Protein AF-A0A662PMD5-F1 (afdb_monomer)

Nearest PDB structures (foldseek):
  4i8b-assembly1_B  TM=5.913E-01  e=2.986E-03  Schistosoma japonicum
  3uj1-assembly1_A  TM=5.704E-01  e=2.242E-02  Homo sapiens
  3d6i-assembly2_B  TM=6.391E-01  e=1.228E-01  Saccharomyces cerevisiae
  1wjk-assembly1_A  TM=6.656E-01  e=1.580E-01  Mus musculus
  8sgc-assembly1_P  TM=5.585E-01  e=1.625E+00  Homo sapiens

Radius of gyration: 24.62 Å; Cα contacts (8 Å, |Δi|>4): 222; chains: 1; bounding box: 50×43×71 Å

Solvent-accessible surface area (backbone atoms only — not comparable to full-atom values): 11890 Å² total; per-residue (Å²): 119,71,66,60,56,52,53,54,52,52,54,53,51,57,53,50,56,61,56,58,72,77,50,60,76,71,56,41,52,55,50,51,53,50,50,53,50,52,50,52,50,50,53,49,50,52,49,50,60,65,68,60,50,60,54,33,36,40,41,35,42,29,39,97,86,33,68,68,30,51,51,31,52,52,47,46,69,69,73,43,78,72,43,47,74,45,82,41,46,47,87,38,68,68,49,35,55,51,49,53,50,52,51,54,51,42,46,74,76,50,77,38,74,88,77,61,80,63,90,84,60,93,55,99,62,66,69,61,59,75,50,47,28,28,31,40,32,27,50,77,86,41,59,25,36,40,35,34,60,63,73,47,70,70,57,41,53,53,52,49,53,47,51,72,76,44,95,62,29,32,41,38,39,86,99,42,79,46,75,58,78,54,61,72,58,50,54,51,52,34,50,57,60,52,54,66,55,70,87,62,85,81,77,80,74,85,131

Structure (mmCIF, N/CA/C/O backbone):
data_AF-A0A662PMD5-F1
#
_entry.id   AF-A0A662PMD5-F1
#
loop_
_atom_site.group_PDB
_atom_site.id
_atom_site.type_symbol
_atom_site.label_atom_id
_atom_site.label_alt_id
_atom_site.label_comp_id
_atom_site.label_asym_id
_atom_site.label_entity_id
_atom_site.label_seq_id
_atom_site.pdbx_PDB_ins_code
_atom_site.Cartn_x
_atom_site.Cartn_y
_atom_site.Cartn_z
_atom_site.occupancy
_atom_site.B_iso_or_equiv
_atom_site.auth_seq_id
_atom_site.auth_comp_id
_atom_site.auth_asym_id
_atom_site.auth_atom_id
_atom_site.pdbx_PDB_model_num
ATOM 1 N N . MET A 1 1 ? -1.017 23.227 23.757 1.00 43.66 1 MET A N 1
ATOM 2 C CA . MET A 1 1 ? -2.412 22.724 23.841 1.00 43.66 1 MET A CA 1
ATOM 3 C C . MET A 1 1 ? -2.837 22.360 25.269 1.00 43.66 1 MET A C 1
ATOM 5 O O . MET A 1 1 ? -3.992 22.551 25.613 1.00 43.66 1 MET A O 1
ATOM 9 N N . THR A 1 2 ? -1.911 21.934 26.130 1.00 37.81 2 THR A N 1
ATOM 10 C CA . THR A 1 2 ? -2.113 21.637 27.566 1.00 37.81 2 THR A CA 1
ATOM 11 C C . THR A 1 2 ? -2.576 22.835 28.409 1.00 37.81 2 THR A C 1
ATOM 13 O O . THR A 1 2 ? -3.361 22.669 29.335 1.00 37.81 2 THR A O 1
ATOM 16 N N . TYR A 1 3 ? -2.157 24.056 28.060 1.00 32.69 3 TYR A N 1
ATOM 17 C CA . TYR A 1 3 ? -2.485 25.270 28.824 1.00 32.69 3 TYR A CA 1
ATOM 18 C C . TYR A 1 3 ? -3.966 25.689 28.725 1.00 32.69 3 TYR A C 1
ATOM 20 O O . TYR A 1 3 ? -4.544 26.176 29.691 1.00 32.69 3 TYR A O 1
ATOM 28 N N . ILE A 1 4 ? -4.606 25.449 27.574 1.00 41.62 4 ILE A N 1
ATOM 29 C CA . ILE A 1 4 ? -6.018 25.806 27.338 1.00 41.62 4 ILE A CA 1
ATOM 30 C C . ILE A 1 4 ? -6.946 24.857 28.109 1.00 41.62 4 ILE A C 1
ATOM 32 O O . ILE A 1 4 ? -7.938 25.291 28.691 1.00 41.62 4 ILE A O 1
ATOM 36 N N . ILE A 1 5 ? -6.574 23.576 28.187 1.00 47.28 5 ILE A N 1
ATOM 37 C CA . ILE A 1 5 ? -7.289 22.563 28.972 1.00 47.28 5 ILE A CA 1
ATOM 38 C C . ILE A 1 5 ? -7.215 22.912 30.465 1.00 47.28 5 ILE A C 1
ATOM 40 O O . ILE A 1 5 ? -8.233 22.890 31.151 1.00 47.28 5 ILE A O 1
ATOM 44 N N . PHE A 1 6 ? -6.043 23.327 30.957 1.00 42.34 6 PHE A N 1
ATOM 45 C CA . PHE A 1 6 ? -5.863 23.683 32.367 1.00 42.34 6 PHE A CA 1
ATOM 46 C C . PHE A 1 6 ? -6.683 24.919 32.779 1.00 42.34 6 PHE A C 1
ATOM 48 O O . PHE A 1 6 ? -7.338 24.903 33.820 1.00 42.34 6 PHE A O 1
ATOM 55 N N . ILE A 1 7 ? -6.725 25.962 31.939 1.00 47.31 7 ILE A N 1
ATOM 56 C CA . ILE A 1 7 ? -7.534 27.170 32.190 1.00 47.31 7 ILE A CA 1
ATOM 57 C C . ILE A 1 7 ? -9.038 26.856 32.136 1.00 47.31 7 ILE A C 1
ATOM 59 O O . ILE A 1 7 ? -9.802 27.350 32.965 1.00 47.31 7 ILE A O 1
ATOM 63 N N . SER A 1 8 ? -9.473 26.002 31.205 1.00 44.97 8 SER A N 1
ATOM 64 C CA . SER A 1 8 ? -10.881 25.595 31.098 1.00 44.97 8 SER A CA 1
ATOM 65 C C . SER A 1 8 ? -11.341 24.774 32.315 1.00 44.97 8 SER A C 1
ATOM 67 O O . SER A 1 8 ? -12.433 25.003 32.842 1.00 44.97 8 SER A O 1
ATOM 69 N N . ILE A 1 9 ? -10.476 23.895 32.836 1.00 52.97 9 ILE A N 1
ATOM 70 C CA . ILE A 1 9 ? -10.725 23.124 34.064 1.00 52.97 9 ILE A CA 1
ATOM 71 C C . ILE A 1 9 ? -10.765 24.045 35.291 1.00 52.97 9 ILE A C 1
ATOM 73 O O . ILE A 1 9 ? -11.687 23.939 36.100 1.00 52.97 9 ILE A O 1
ATOM 77 N N . MET A 1 10 ? -9.821 24.986 35.408 1.00 49.09 10 MET A N 1
ATOM 78 C CA . MET A 1 10 ? -9.768 25.952 36.515 1.00 49.09 10 MET A CA 1
ATOM 79 C C . MET A 1 10 ? -10.995 26.873 36.556 1.00 49.09 10 MET A C 1
ATOM 81 O O . MET A 1 10 ? -11.576 27.066 37.626 1.00 49.09 10 MET A O 1
ATOM 85 N N . ASN A 1 11 ? -11.443 27.380 35.403 1.00 49.19 11 ASN A N 1
ATOM 86 C CA . ASN A 1 11 ? -12.652 28.207 35.320 1.00 49.19 11 ASN A CA 1
ATOM 87 C C . ASN A 1 11 ? -13.9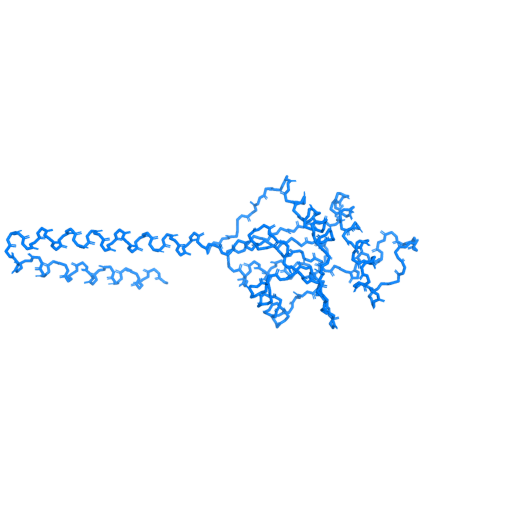22 27.412 35.646 1.00 49.19 11 ASN A C 1
ATOM 89 O O . ASN A 1 11 ? -14.807 27.925 36.329 1.00 49.19 11 ASN A O 1
ATOM 93 N N . SER A 1 12 ? -13.993 26.145 35.228 1.00 52.59 12 SER A N 1
ATOM 94 C CA . SER A 1 12 ? -15.117 25.258 35.556 1.00 52.59 12 SER A CA 1
ATOM 95 C C . SER A 1 12 ? -15.181 24.943 37.056 1.00 52.59 12 SER A C 1
ATOM 97 O O . SER A 1 12 ? -16.267 24.908 37.634 1.00 52.59 12 SER A O 1
ATOM 99 N N . TYR A 1 13 ? -14.024 24.789 37.712 1.00 57.03 13 TYR A N 1
ATOM 100 C CA . TYR A 1 13 ? -13.924 24.567 39.160 1.00 57.03 13 TYR A CA 1
ATOM 101 C C . TYR A 1 13 ? -14.322 25.800 39.984 1.00 57.03 13 TYR A C 1
ATOM 103 O O . TYR A 1 13 ? -15.029 25.674 40.985 1.00 57.03 13 TYR A O 1
ATOM 111 N N . MET A 1 14 ? -13.907 26.998 39.561 1.00 52.22 14 MET A N 1
ATOM 112 C CA . MET A 1 14 ? -14.308 28.250 40.216 1.00 52.22 14 MET A CA 1
ATOM 113 C C . MET A 1 14 ? -15.820 28.492 40.097 1.00 52.22 14 MET A C 1
ATOM 115 O O . MET A 1 14 ? -16.460 28.852 41.086 1.00 52.22 14 MET A O 1
ATOM 119 N N . LEU A 1 15 ? -16.418 28.214 38.930 1.00 55.88 15 LEU A N 1
ATOM 120 C CA . LEU A 1 15 ? -17.869 28.317 38.731 1.00 55.88 15 LEU A CA 1
ATOM 121 C C . LEU A 1 15 ? -18.644 27.308 39.603 1.00 55.88 15 LEU A C 1
ATOM 123 O O . LEU A 1 15 ? -19.685 27.636 40.173 1.00 55.88 15 LEU A O 1
ATOM 127 N N . PHE A 1 16 ? -18.106 26.092 39.750 1.00 54.69 16 PHE A N 1
ATOM 128 C CA . PHE A 1 16 ? -18.676 25.027 40.577 1.00 54.69 16 PHE A CA 1
ATOM 129 C C . PHE A 1 16 ? -18.771 25.426 42.060 1.00 54.69 16 PHE A C 1
ATOM 131 O O . PHE A 1 16 ? -19.806 25.209 42.692 1.00 54.69 16 PHE A O 1
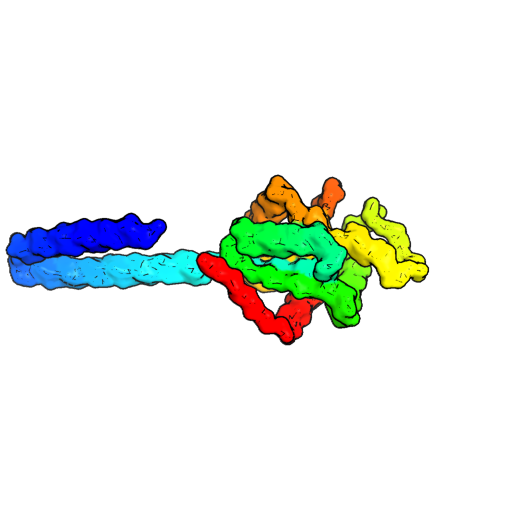ATOM 138 N N . ILE A 1 17 ? -17.738 26.074 42.609 1.00 57.88 17 ILE A N 1
ATOM 139 C CA . ILE A 1 17 ? -17.710 26.501 44.020 1.00 57.88 17 ILE A CA 1
ATOM 140 C C . ILE A 1 17 ? -18.775 27.573 44.306 1.00 57.88 17 ILE A C 1
ATOM 142 O O . ILE A 1 17 ? -19.478 27.489 45.317 1.00 57.88 17 ILE A O 1
ATOM 146 N N . VAL A 1 18 ? -18.945 28.546 43.405 1.00 57.69 18 VAL A N 1
ATOM 147 C CA . VAL A 1 18 ? -19.907 29.652 43.577 1.00 57.69 18 VAL A CA 1
ATOM 148 C C . VAL A 1 18 ? -21.357 29.152 43.540 1.00 57.69 18 VAL A C 1
ATOM 150 O O . VAL A 1 18 ? -22.174 29.547 44.373 1.00 57.69 18 VAL A O 1
ATOM 153 N N . ILE A 1 19 ? -21.679 28.234 42.626 1.00 56.41 19 ILE A N 1
ATOM 154 C CA . ILE A 1 19 ? -23.042 27.704 42.457 1.00 56.41 19 ILE A CA 1
ATOM 155 C C . ILE A 1 19 ? -23.434 26.786 43.628 1.00 56.41 19 ILE A C 1
ATOM 157 O O . ILE A 1 19 ? -24.557 26.855 44.135 1.00 56.41 19 ILE A O 1
ATOM 161 N N . VAL A 1 20 ? -22.503 25.960 44.119 1.00 55.88 20 VAL A N 1
ATOM 162 C CA . VAL A 1 20 ? -22.753 25.034 45.236 1.00 55.88 20 VAL A CA 1
ATOM 163 C C . VAL A 1 20 ? -22.981 25.776 46.558 1.00 55.88 20 VAL A C 1
ATOM 165 O O . VAL A 1 20 ? -23.689 25.263 47.428 1.00 55.88 20 VAL A O 1
ATOM 168 N N . HIS A 1 21 ? -22.453 26.989 46.735 1.00 54.94 21 HIS A N 1
ATOM 169 C CA . HIS A 1 21 ? -22.631 27.739 47.981 1.00 54.94 21 HIS A CA 1
ATOM 170 C C . HIS A 1 21 ? -24.068 28.270 48.175 1.00 54.94 21 HIS A C 1
ATOM 172 O O . HIS A 1 21 ? -24.499 28.418 49.318 1.00 54.94 21 HIS A O 1
ATOM 178 N N . ASN A 1 22 ? -24.839 28.466 47.096 1.00 55.44 22 ASN A N 1
ATOM 179 C CA . ASN A 1 22 ? -26.123 29.188 47.124 1.00 55.44 22 ASN A CA 1
ATOM 180 C C . ASN A 1 22 ? -27.388 28.302 47.008 1.00 55.44 22 ASN A C 1
ATOM 182 O O . ASN A 1 22 ? -28.501 28.808 46.915 1.00 55.44 22 ASN A O 1
ATOM 186 N N . MET A 1 23 ? -27.245 26.972 46.991 1.00 55.00 23 MET A N 1
ATOM 187 C CA . MET A 1 23 ? -28.369 26.043 46.785 1.00 55.00 23 MET A CA 1
ATOM 188 C C . MET A 1 23 ? -28.827 25.326 48.069 1.00 55.00 23 MET A C 1
ATOM 190 O O . MET A 1 23 ? -28.030 25.030 48.954 1.00 55.00 23 MET A O 1
ATOM 194 N N . GLN A 1 24 ? -30.114 24.986 48.177 1.00 61.34 24 GLN A N 1
ATOM 195 C CA . GLN A 1 24 ? -30.654 24.168 49.276 1.00 61.34 24 GLN A CA 1
ATOM 196 C C . GLN A 1 24 ? -30.131 22.713 49.194 1.00 61.34 24 GLN A C 1
ATOM 198 O O . GLN A 1 24 ? -29.818 22.220 48.110 1.00 61.34 24 GLN A O 1
ATOM 203 N N . ARG A 1 25 ? -30.034 22.001 50.330 1.00 56.88 25 ARG A N 1
ATOM 204 C CA . ARG A 1 25 ? -29.302 20.716 50.477 1.00 56.88 25 ARG A CA 1
ATOM 205 C C . ARG A 1 25 ? -29.660 19.635 49.436 1.00 56.88 25 ARG A C 1
ATOM 207 O O . ARG A 1 25 ? -28.747 19.006 48.914 1.00 56.88 25 ARG A O 1
ATOM 214 N N . ASN A 1 26 ? -30.938 19.471 49.073 1.00 58.47 26 ASN A N 1
ATOM 215 C CA . ASN A 1 26 ? -31.356 18.520 48.025 1.00 58.47 26 ASN A CA 1
ATOM 216 C C . ASN A 1 26 ? -30.944 18.956 46.607 1.00 58.47 26 ASN A C 1
ATOM 218 O O . ASN A 1 26 ? -30.593 18.117 45.781 1.00 58.47 26 ASN A O 1
ATOM 222 N N . SER A 1 27 ? -30.925 20.261 46.329 1.00 61.88 27 SER A N 1
ATOM 223 C CA . SER A 1 27 ? -30.526 20.803 45.024 1.00 61.88 27 SER A CA 1
ATOM 224 C C . SER A 1 27 ? -29.013 20.684 44.791 1.00 61.88 27 SER A C 1
ATOM 226 O O . SER A 1 27 ? -28.578 20.435 43.668 1.00 61.88 27 SER A O 1
ATOM 228 N N . LYS A 1 28 ? -28.199 20.758 45.859 1.00 64.50 28 LYS A N 1
ATOM 229 C CA . LYS A 1 28 ? -26.743 20.516 45.786 1.00 64.50 28 LYS A CA 1
ATOM 230 C C . LYS A 1 28 ? -26.409 19.080 45.366 1.00 64.50 28 LYS A C 1
ATOM 232 O O . LYS A 1 28 ? -25.493 18.881 44.575 1.00 64.50 28 LYS A O 1
ATOM 237 N N . ILE A 1 29 ? -27.153 18.095 45.879 1.00 70.62 29 ILE A N 1
ATOM 238 C CA . ILE A 1 29 ? -26.930 16.672 45.575 1.00 70.62 29 ILE A CA 1
ATOM 239 C C . ILE A 1 29 ? -27.278 16.381 44.111 1.00 70.62 29 ILE A C 1
ATOM 241 O O . ILE A 1 29 ? -26.467 15.790 43.402 1.00 70.62 29 ILE A O 1
ATOM 245 N N . ASN A 1 30 ? -28.425 16.868 43.626 1.00 71.25 30 ASN A N 1
ATOM 246 C CA . ASN A 1 30 ? -28.823 16.687 42.226 1.00 71.25 30 ASN A CA 1
ATOM 247 C C . 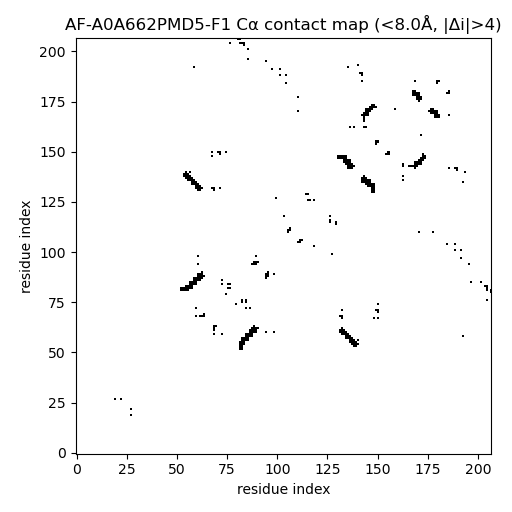ASN A 1 30 ? -27.836 17.345 41.249 1.00 71.25 30 ASN A C 1
ATOM 249 O O . ASN A 1 30 ? -27.511 16.759 40.219 1.00 71.25 30 ASN A O 1
ATOM 253 N N . PHE A 1 31 ? -27.312 18.528 41.584 1.00 75.75 31 PHE A N 1
ATOM 254 C CA . PHE A 1 31 ? -26.309 19.207 40.762 1.00 75.75 31 PHE A CA 1
ATOM 255 C C . PHE A 1 31 ? -24.970 18.455 40.727 1.00 75.75 31 PHE A C 1
ATOM 257 O O . PHE A 1 31 ? -24.375 18.307 39.662 1.00 75.75 31 PHE A O 1
ATOM 264 N N . LEU A 1 32 ? -24.518 17.930 41.872 1.00 77.50 32 LEU A N 1
ATOM 265 C CA . LEU A 1 32 ? -23.300 17.119 41.954 1.00 77.50 32 LEU A CA 1
ATOM 266 C C . LEU A 1 32 ? -23.415 15.846 41.104 1.00 77.50 32 LEU A C 1
ATOM 268 O O . LEU A 1 32 ? -22.487 15.516 40.368 1.00 77.50 32 LEU A O 1
ATOM 272 N N . ILE A 1 33 ? -24.562 15.162 41.171 1.00 79.00 33 ILE A N 1
ATOM 273 C CA . ILE A 1 33 ? -24.835 13.965 40.364 1.00 79.00 33 ILE A CA 1
ATOM 274 C C . ILE A 1 33 ? -24.809 14.311 38.871 1.00 79.00 33 ILE A C 1
ATOM 276 O O . ILE A 1 33 ? -24.159 13.610 38.097 1.00 79.00 33 ILE A O 1
ATOM 280 N N . LEU A 1 34 ? -25.454 15.411 38.467 1.00 82.62 34 LEU A N 1
ATOM 281 C CA . LEU A 1 34 ? -25.483 15.852 37.071 1.00 82.62 34 LEU A CA 1
ATOM 282 C C . LEU A 1 34 ? -24.081 16.212 36.553 1.00 82.62 34 LEU A C 1
ATOM 284 O O . LEU A 1 34 ? -23.724 15.855 35.432 1.00 82.62 34 LEU A O 1
ATOM 288 N N . PHE A 1 35 ? -23.270 16.876 37.379 1.00 81.00 35 PHE A N 1
ATOM 289 C CA . PHE A 1 35 ? -21.891 17.235 37.048 1.00 81.00 35 PHE A CA 1
ATOM 290 C C . PHE A 1 35 ? -20.989 16.000 36.897 1.00 81.00 35 PHE A C 1
ATOM 292 O O . PHE A 1 35 ? -20.223 15.901 35.935 1.00 81.00 35 PHE A O 1
ATOM 299 N N . LEU A 1 36 ? -21.108 15.025 37.803 1.00 82.62 36 LEU A N 1
ATOM 300 C CA . LEU A 1 36 ? -20.392 13.749 37.703 1.00 82.62 36 LEU A CA 1
ATOM 301 C C . LEU A 1 36 ? -20.798 12.968 36.444 1.00 82.62 36 LEU A C 1
ATOM 303 O O . LEU A 1 36 ? -19.937 12.452 35.739 1.00 82.62 36 LEU A O 1
ATOM 307 N N . LEU A 1 37 ? -22.089 12.937 36.110 1.00 82.38 37 LEU A N 1
ATOM 308 C CA . LEU A 1 37 ? -22.583 12.317 34.875 1.00 82.38 37 LEU A CA 1
ATOM 309 C C . LEU A 1 37 ? -22.043 13.013 33.622 1.00 82.38 37 LEU A C 1
ATOM 311 O O . LEU A 1 37 ? -21.562 12.339 32.714 1.00 82.38 37 LEU A O 1
ATOM 315 N N . ALA A 1 38 ? -22.077 14.347 33.581 1.00 80.38 38 ALA A N 1
ATOM 316 C CA . ALA A 1 38 ? -21.580 15.124 32.448 1.00 80.38 38 ALA A CA 1
ATOM 317 C C . ALA A 1 38 ? -20.070 14.936 32.237 1.00 80.38 38 ALA A C 1
ATOM 319 O O . ALA A 1 38 ? -19.614 14.791 31.104 1.00 80.38 38 ALA A O 1
ATOM 320 N N . THR A 1 39 ? -19.294 14.891 33.322 1.00 80.31 39 THR A N 1
ATOM 321 C CA . THR A 1 39 ? -17.847 14.643 33.249 1.00 80.31 39 THR A CA 1
ATOM 322 C C . THR A 1 39 ? -17.529 13.214 32.809 1.00 80.31 39 THR A C 1
ATOM 324 O O . THR A 1 39 ? -16.692 13.038 31.925 1.00 80.31 39 THR A O 1
ATOM 327 N N . LEU A 1 40 ? -18.238 12.202 33.320 1.00 80.44 40 LEU A N 1
ATOM 328 C CA . LEU A 1 40 ? -18.117 10.811 32.857 1.00 80.44 40 LEU A CA 1
ATOM 329 C C . LEU A 1 40 ? -18.456 10.666 31.368 1.00 80.44 40 LEU A C 1
ATOM 331 O O . LEU A 1 40 ? -17.700 10.040 30.625 1.00 80.44 40 LEU A O 1
ATOM 335 N N . LEU A 1 41 ? -19.548 11.288 30.916 1.00 79.25 41 LEU A N 1
ATOM 336 C CA . LEU A 1 41 ? -19.941 11.319 29.504 1.00 79.25 41 LEU A CA 1
ATOM 337 C C . LEU A 1 41 ? -18.894 12.026 28.635 1.00 79.25 41 LEU A C 1
ATOM 339 O O . LEU A 1 41 ? -18.579 11.534 27.555 1.00 79.25 41 LEU A O 1
ATOM 343 N N . GLY A 1 42 ? -18.319 13.136 29.106 1.00 77.94 42 GLY A N 1
ATOM 344 C CA . GLY A 1 42 ? -17.261 13.865 28.399 1.00 77.94 42 GLY A CA 1
ATOM 345 C C . GLY A 1 42 ? -15.954 13.074 28.273 1.00 77.94 42 GLY A C 1
ATOM 346 O O . GLY A 1 42 ? -15.330 13.078 27.207 1.00 77.94 42 GLY A O 1
ATOM 347 N N . VAL A 1 43 ? -15.566 12.344 29.324 1.00 75.38 43 VAL A N 1
ATOM 348 C CA . VAL A 1 43 ? -14.412 11.430 29.297 1.00 75.38 43 VAL A CA 1
ATOM 349 C C . VAL A 1 43 ? -14.684 10.252 28.360 1.00 75.38 43 VAL A C 1
ATOM 351 O O . VAL A 1 43 ? -13.820 9.912 27.556 1.00 75.38 43 VAL A O 1
ATOM 354 N N . TYR A 1 44 ? -15.888 9.676 28.393 1.00 73.12 44 TYR A N 1
ATOM 355 C CA . TYR A 1 44 ? -16.287 8.590 27.496 1.00 73.12 44 TYR A CA 1
ATOM 356 C C . TYR A 1 44 ? -16.326 9.027 26.023 1.00 73.12 44 TYR A C 1
ATOM 358 O O . TYR A 1 44 ? -15.812 8.319 25.163 1.00 73.12 44 TYR A O 1
ATOM 366 N N . TYR A 1 45 ? -16.848 10.220 25.720 1.00 69.38 45 TYR A N 1
ATOM 367 C CA . TYR A 1 45 ? -16.820 10.777 24.364 1.00 69.38 45 TYR A CA 1
ATOM 368 C C . TYR A 1 45 ? -15.396 11.068 23.887 1.00 69.38 45 TYR A C 1
ATOM 370 O O . TYR A 1 45 ? -15.055 10.720 22.761 1.00 69.38 45 TYR A O 1
ATOM 378 N N . SER A 1 46 ? -14.542 11.649 24.738 1.00 61.09 46 SER A N 1
ATOM 379 C CA . SER A 1 46 ? -13.119 11.833 24.412 1.00 61.09 46 SER A CA 1
ATOM 380 C C . SER A 1 46 ? -12.423 10.494 24.165 1.00 61.09 46 SER A C 1
ATOM 382 O O . SER A 1 46 ? -11.654 10.368 23.215 1.00 61.09 46 SER A O 1
ATOM 384 N N . PHE A 1 47 ? -12.726 9.473 24.970 1.00 61.06 47 PHE A N 1
ATOM 385 C CA . PHE A 1 47 ? -12.215 8.119 24.775 1.00 61.06 47 PHE A CA 1
ATOM 386 C C . PHE A 1 47 ? -12.699 7.511 23.454 1.00 61.06 47 PHE A C 1
ATOM 388 O O . PHE A 1 47 ? -11.888 6.954 22.721 1.00 61.06 47 PHE A O 1
ATOM 395 N N . LEU A 1 48 ? -13.978 7.661 23.096 1.00 54.03 48 LEU A N 1
ATOM 396 C CA . LEU A 1 48 ? -14.521 7.202 21.811 1.00 54.03 48 LEU A CA 1
ATOM 397 C C . LEU A 1 48 ? -13.891 7.926 20.614 1.00 54.03 48 LEU A C 1
ATOM 399 O O . LEU A 1 48 ? -13.561 7.291 19.618 1.00 54.03 48 LEU A O 1
ATOM 403 N N . ILE A 1 49 ? -13.671 9.237 20.713 1.00 53.47 49 ILE A N 1
ATOM 404 C CA . ILE A 1 49 ? -13.006 10.023 19.663 1.00 53.47 49 ILE A CA 1
ATOM 405 C C . ILE A 1 49 ? -11.537 9.595 19.511 1.00 53.47 49 ILE A C 1
ATOM 407 O O . ILE A 1 49 ? -11.046 9.490 18.391 1.00 53.47 49 ILE A O 1
ATOM 411 N N . HIS A 1 50 ? -10.843 9.292 20.613 1.00 45.28 50 HIS A N 1
ATOM 412 C CA . HIS A 1 50 ? -9.456 8.812 20.580 1.00 45.28 50 HIS A CA 1
ATOM 413 C C . HIS A 1 50 ? -9.310 7.343 20.158 1.00 45.28 50 HIS A C 1
ATOM 415 O O . HIS A 1 50 ? -8.288 6.981 19.579 1.00 45.28 50 HIS A O 1
ATOM 421 N N . T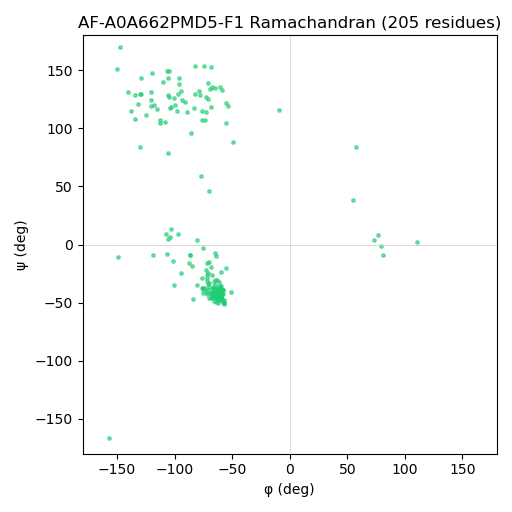HR A 1 51 ? -10.308 6.498 20.425 1.00 44.53 51 THR A N 1
ATOM 422 C CA . THR A 1 51 ? -10.321 5.081 20.013 1.00 44.53 51 THR A CA 1
ATOM 423 C C . THR A 1 51 ? -10.903 4.860 18.622 1.00 44.53 51 THR A C 1
ATOM 425 O O . THR A 1 51 ? -10.597 3.846 18.003 1.00 44.53 51 THR A O 1
ATOM 428 N N . SER A 1 52 ? -11.610 5.845 18.061 1.00 41.28 52 SER A N 1
ATOM 429 C CA . SER A 1 52 ? -11.836 6.000 16.619 1.00 41.28 52 SER A CA 1
ATOM 430 C C . SER A 1 52 ? -10.537 6.410 15.899 1.00 41.28 52 SER A C 1
ATOM 432 O O . SER A 1 52 ? -10.510 7.334 15.082 1.00 41.28 52 SER A O 1
ATOM 434 N N . SER A 1 53 ? -9.430 5.739 16.215 1.00 52.53 53 SER A N 1
ATOM 435 C CA . SER A 1 53 ? -8.229 5.765 15.393 1.00 52.53 53 SER A CA 1
ATOM 436 C C . SER A 1 53 ? -8.645 5.319 13.994 1.00 52.53 53 SER A C 1
ATOM 438 O O . SER A 1 53 ? -9.242 4.258 13.821 1.00 52.53 53 SER A O 1
ATOM 440 N N . ASN A 1 54 ? -8.401 6.169 12.995 1.00 59.69 54 ASN A N 1
ATOM 441 C CA . ASN A 1 54 ? -8.461 5.756 11.602 1.00 59.69 54 ASN A CA 1
ATOM 442 C C . ASN A 1 54 ? -7.507 4.571 11.466 1.00 59.69 54 ASN A C 1
ATOM 444 O O . ASN A 1 54 ? -6.295 4.778 11.473 1.00 59.69 54 ASN A O 1
ATOM 448 N N . ASP A 1 55 ? -8.051 3.357 11.368 1.00 78.88 55 ASP A N 1
ATOM 449 C CA . ASP A 1 55 ? -7.279 2.117 11.327 1.00 78.88 55 ASP A CA 1
ATOM 450 C C . ASP A 1 55 ? -6.670 1.935 9.927 1.00 78.88 55 ASP A C 1
ATOM 452 O O . ASP A 1 55 ? -6.991 1.019 9.164 1.00 78.88 55 ASP A O 1
ATOM 456 N N . LEU A 1 56 ? -5.871 2.930 9.548 1.00 88.62 56 LEU A N 1
ATOM 457 C CA . LEU A 1 56 ? -5.172 3.057 8.290 1.00 88.62 56 LEU A CA 1
ATOM 458 C C . LEU A 1 56 ? -3.801 2.424 8.447 1.00 88.62 56 LEU A C 1
ATOM 460 O O . LEU A 1 56 ? -3.011 2.827 9.303 1.00 88.62 56 LEU A O 1
ATOM 464 N N . VAL A 1 57 ? -3.515 1.447 7.596 1.00 90.94 57 VAL A N 1
ATOM 465 C CA . VAL A 1 57 ? -2.212 0.790 7.549 1.00 90.94 57 VAL A CA 1
ATOM 466 C C . VAL A 1 57 ? -1.617 0.981 6.163 1.00 90.94 57 VAL A C 1
ATOM 468 O O . VAL A 1 57 ? -2.235 0.621 5.161 1.00 90.94 57 VAL A O 1
ATOM 471 N N . PHE A 1 58 ? -0.413 1.537 6.113 1.00 92.25 58 PHE A N 1
ATOM 472 C CA . PHE A 1 58 ? 0.375 1.715 4.901 1.00 92.25 58 PHE A CA 1
ATOM 473 C C . PHE A 1 58 ? 1.477 0.666 4.891 1.00 92.25 58 PHE A C 1
ATOM 475 O O . PHE A 1 58 ? 2.333 0.656 5.771 1.00 92.25 58 PHE A O 1
ATOM 482 N N . VAL A 1 59 ? 1.463 -0.214 3.897 1.00 93.88 59 VAL A N 1
ATOM 483 C CA . VAL A 1 59 ? 2.488 -1.240 3.696 1.00 93.88 59 VAL A CA 1
ATOM 484 C C . VAL A 1 59 ? 3.317 -0.845 2.486 1.00 93.88 59 VAL A C 1
ATOM 486 O O . VAL A 1 59 ? 2.841 -0.935 1.355 1.00 93.88 59 VAL A O 1
ATOM 489 N N . ILE A 1 60 ? 4.534 -0.368 2.722 1.00 92.81 60 ILE A N 1
ATOM 490 C CA . ILE A 1 60 ? 5.438 0.152 1.698 1.00 92.81 60 ILE A CA 1
ATOM 491 C C . ILE A 1 60 ? 6.425 -0.946 1.317 1.00 92.81 60 ILE A C 1
ATOM 493 O O . ILE A 1 60 ? 7.267 -1.330 2.119 1.00 92.81 60 ILE A O 1
ATOM 497 N N . TYR A 1 61 ? 6.358 -1.415 0.079 1.00 91.62 61 TYR A N 1
ATOM 498 C CA . TYR A 1 61 ? 7.407 -2.214 -0.536 1.00 91.62 61 TYR A CA 1
ATOM 499 C C . TYR A 1 61 ? 8.405 -1.274 -1.212 1.00 91.62 61 TYR A C 1
ATOM 501 O O . TYR A 1 61 ? 8.072 -0.572 -2.175 1.00 91.62 61 TYR A O 1
ATOM 509 N N . GLY A 1 62 ? 9.631 -1.247 -0.701 1.00 89.69 62 GLY A N 1
ATOM 510 C CA . GLY A 1 62 ? 10.665 -0.322 -1.150 1.00 89.69 62 GLY A CA 1
ATOM 511 C C . GLY A 1 62 ? 12.064 -0.835 -0.845 1.00 89.69 62 GLY A C 1
ATOM 512 O O . GLY A 1 62 ? 12.262 -2.001 -0.536 1.00 89.69 62 GLY A O 1
ATOM 513 N N . SER A 1 63 ? 13.060 0.036 -0.946 1.00 87.62 63 SER A N 1
ATOM 514 C CA . SER A 1 63 ? 14.418 -0.277 -0.502 1.00 87.62 63 SER A CA 1
ATOM 515 C C . SER A 1 63 ? 14.926 0.831 0.399 1.00 87.62 63 SER A C 1
ATOM 517 O O . SER A 1 63 ? 14.673 2.003 0.123 1.00 87.62 63 SER A O 1
ATOM 519 N N . LYS A 1 64 ? 15.698 0.487 1.430 1.00 86.06 64 LYS A N 1
ATOM 520 C CA . LYS A 1 64 ?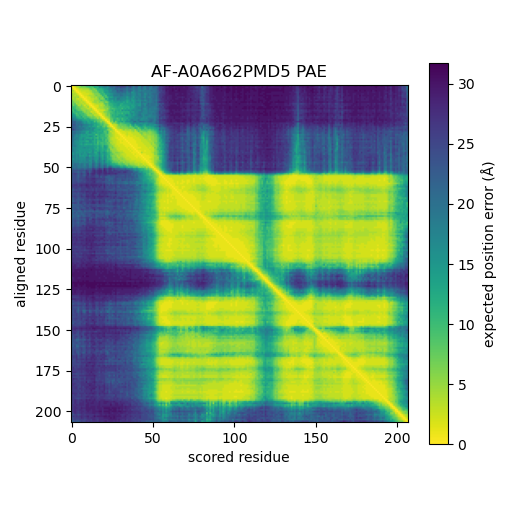 16.385 1.485 2.268 1.00 86.06 64 LYS A CA 1
ATOM 521 C C . LYS A 1 64 ? 17.452 2.298 1.520 1.00 86.06 64 LYS A C 1
ATOM 523 O O . LYS A 1 64 ? 18.019 3.223 2.081 1.00 86.06 64 LYS A O 1
ATOM 528 N N . TYR A 1 65 ? 17.751 1.932 0.273 1.00 85.56 65 TYR A N 1
ATOM 529 C CA . TYR A 1 65 ? 18.663 2.653 -0.621 1.00 85.56 65 TYR A CA 1
ATOM 530 C C . TYR A 1 65 ? 17.915 3.481 -1.683 1.00 85.56 65 TYR A C 1
ATOM 532 O O . TYR A 1 65 ? 18.503 3.879 -2.685 1.00 85.56 65 TYR A O 1
ATOM 540 N N . CYS A 1 66 ? 16.603 3.669 -1.519 1.00 83.81 66 CYS A N 1
ATOM 541 C CA . CYS A 1 66 ? 15.738 4.407 -2.434 1.00 83.81 66 CYS A CA 1
ATOM 542 C C . CYS A 1 66 ? 15.239 5.681 -1.742 1.00 83.81 66 CYS A C 1
ATOM 544 O O . CYS A 1 66 ? 14.350 5.618 -0.894 1.00 83.81 66 CYS A O 1
ATOM 546 N N . ASP A 1 67 ? 15.764 6.839 -2.148 1.00 86.00 67 ASP A N 1
ATOM 547 C CA . ASP A 1 67 ? 15.420 8.138 -1.549 1.00 86.00 67 ASP A CA 1
ATOM 548 C C . ASP A 1 67 ? 13.917 8.432 -1.623 1.00 86.00 67 ASP A C 1
ATOM 550 O O . ASP A 1 67 ? 13.317 8.900 -0.660 1.00 86.00 67 ASP A O 1
ATOM 554 N N . ALA A 1 68 ? 13.268 8.081 -2.739 1.00 85.50 68 ALA A N 1
ATOM 555 C CA . ALA A 1 68 ? 11.822 8.236 -2.892 1.00 85.50 68 ALA A CA 1
ATOM 556 C C . ALA A 1 68 ? 11.019 7.351 -1.921 1.00 85.50 68 ALA A C 1
ATOM 558 O O . ALA A 1 68 ? 9.918 7.721 -1.517 1.00 85.50 68 ALA A O 1
ATOM 559 N N . CYS A 1 69 ? 11.561 6.190 -1.549 1.00 88.25 69 CYS A N 1
ATOM 560 C CA . CYS A 1 69 ? 10.942 5.257 -0.618 1.00 88.25 69 CYS A CA 1
ATOM 561 C C . CYS A 1 69 ? 11.062 5.773 0.824 1.00 88.25 69 CYS A C 1
ATOM 563 O O . CYS A 1 69 ? 10.081 5.727 1.564 1.00 88.25 69 CYS A O 1
ATOM 565 N N . ILE A 1 70 ? 12.229 6.320 1.182 1.00 87.94 70 ILE A N 1
ATOM 566 C CA . ILE A 1 70 ? 12.479 6.960 2.483 1.00 87.94 70 ILE A CA 1
ATOM 567 C C . ILE A 1 70 ? 11.595 8.204 2.634 1.00 87.94 70 ILE A C 1
ATOM 569 O O . ILE A 1 70 ? 10.867 8.331 3.614 1.00 87.94 70 ILE A O 1
ATOM 573 N N . ALA A 1 71 ? 11.575 9.078 1.624 1.00 88.12 71 ALA A N 1
ATOM 574 C CA . ALA A 1 71 ? 10.763 10.294 1.642 1.00 88.12 71 ALA A CA 1
ATOM 575 C C . ALA A 1 71 ? 9.259 9.997 1.788 1.00 88.12 71 ALA A C 1
ATOM 577 O O . ALA A 1 71 ? 8.543 10.738 2.459 1.00 88.12 71 ALA A O 1
ATOM 578 N N . LEU A 1 72 ? 8.774 8.907 1.183 1.00 89.12 72 LEU A N 1
ATOM 579 C CA . LEU A 1 72 ? 7.390 8.464 1.343 1.00 89.12 72 LEU A CA 1
ATOM 580 C C . LEU A 1 72 ? 7.092 8.004 2.777 1.00 89.12 72 LEU A C 1
ATOM 582 O O . LEU A 1 72 ? 6.051 8.363 3.326 1.00 89.12 72 LEU A O 1
ATOM 586 N N . GLU A 1 73 ? 7.979 7.209 3.377 1.00 89.62 73 GLU A N 1
ATOM 587 C CA . GLU A 1 73 ? 7.827 6.764 4.766 1.00 89.62 73 GLU A CA 1
ATOM 588 C C . GLU A 1 73 ? 7.786 7.963 5.725 1.00 89.62 73 GLU A C 1
ATOM 590 O O . GLU A 1 73 ? 6.873 8.061 6.550 1.00 89.62 73 GLU A O 1
ATOM 595 N N . GLU A 1 74 ? 8.714 8.911 5.569 1.00 88.56 74 GLU A N 1
ATOM 596 C CA . GLU A 1 74 ? 8.774 10.140 6.367 1.00 88.56 74 GLU A CA 1
ATOM 597 C C . GLU A 1 74 ? 7.524 11.011 6.189 1.00 88.56 74 GLU A C 1
ATOM 599 O O . GLU A 1 74 ? 6.942 11.466 7.179 1.00 88.56 74 GLU A O 1
ATOM 604 N N . PHE A 1 75 ? 7.071 11.205 4.945 1.00 86.56 75 PHE A N 1
ATOM 605 C CA . PHE A 1 75 ? 5.842 11.938 4.639 1.00 86.56 75 PHE A CA 1
ATOM 606 C C . PHE A 1 75 ? 4.630 11.315 5.339 1.00 86.56 75 PHE A C 1
ATOM 608 O O . PHE A 1 75 ? 3.883 12.021 6.018 1.00 86.56 75 PHE A O 1
ATOM 615 N N . LEU A 1 76 ? 4.450 9.995 5.231 1.00 87.38 76 LEU A N 1
ATOM 616 C CA . LEU A 1 76 ? 3.315 9.301 5.842 1.00 87.38 76 LEU A CA 1
ATOM 617 C C . LEU A 1 76 ? 3.361 9.357 7.372 1.00 87.38 76 LEU A C 1
ATOM 619 O O . LEU A 1 76 ? 2.326 9.587 7.997 1.00 87.38 76 LEU A O 1
ATOM 623 N N . CYS A 1 77 ? 4.545 9.207 7.971 1.00 84.94 77 CYS A N 1
ATOM 624 C CA . CYS A 1 77 ? 4.711 9.301 9.423 1.00 84.94 77 CYS A CA 1
ATOM 625 C C . CYS A 1 77 ? 4.422 10.708 9.961 1.00 84.94 77 CYS A C 1
ATOM 627 O O . CYS A 1 77 ? 3.947 10.848 11.089 1.00 84.94 77 CYS A O 1
ATOM 629 N N . LYS A 1 78 ? 4.708 11.747 9.172 1.00 83.62 78 LYS A N 1
ATOM 630 C CA . LYS A 1 78 ? 4.511 13.143 9.567 1.00 83.62 78 LYS A CA 1
ATOM 631 C C . LYS A 1 78 ? 3.078 13.630 9.343 1.00 83.62 78 LYS A C 1
ATOM 633 O O . LYS A 1 78 ? 2.508 14.276 10.222 1.00 83.62 78 LYS A O 1
ATOM 638 N N . GLU A 1 79 ? 2.509 13.346 8.174 1.00 80.31 79 GLU A N 1
ATOM 639 C CA . GLU A 1 79 ? 1.258 13.967 7.721 1.00 80.31 79 GLU A CA 1
ATOM 640 C C . GLU A 1 79 ? 0.015 13.120 8.052 1.00 80.31 79 GLU A C 1
ATOM 642 O O . GLU A 1 79 ? -1.076 13.666 8.228 1.00 80.31 79 GLU A O 1
ATOM 647 N N . VAL A 1 80 ? 0.148 11.795 8.211 1.00 80.31 80 VAL A N 1
ATOM 648 C CA . VAL A 1 80 ? -0.995 10.898 8.464 1.00 80.31 80 VAL A CA 1
ATOM 649 C C . VAL A 1 80 ? -1.022 10.438 9.922 1.00 80.31 80 VAL A C 1
ATOM 651 O O . VAL A 1 80 ? -0.636 9.322 10.273 1.00 80.31 80 VAL A O 1
ATOM 654 N N . ARG A 1 81 ? -1.514 11.314 10.805 1.00 76.81 81 ARG A N 1
ATOM 655 C CA . ARG A 1 81 ? -1.602 11.030 12.248 1.00 76.81 81 ARG A CA 1
ATOM 656 C C . ARG A 1 81 ? -2.452 9.794 12.547 1.00 76.81 81 ARG A C 1
ATOM 658 O O . ARG A 1 81 ? -3.576 9.666 12.065 1.00 76.81 81 ARG A O 1
ATOM 665 N N . GLY A 1 82 ? -1.927 8.920 13.405 1.00 77.81 82 GLY A N 1
ATOM 666 C CA . GLY A 1 82 ? -2.609 7.707 13.862 1.00 77.81 82 GLY A CA 1
ATOM 667 C C . GLY A 1 82 ? -2.581 6.539 12.872 1.00 77.81 82 GLY A C 1
ATOM 668 O O . GLY A 1 82 ? -3.082 5.471 13.212 1.00 77.81 82 GLY A O 1
ATOM 669 N N . ALA A 1 83 ? -1.984 6.708 11.689 1.00 83.12 83 ALA A N 1
ATOM 670 C CA . ALA A 1 83 ? -1.764 5.601 10.772 1.00 83.12 83 ALA A CA 1
ATOM 671 C C . ALA A 1 83 ? -0.623 4.691 11.241 1.00 83.12 83 ALA A C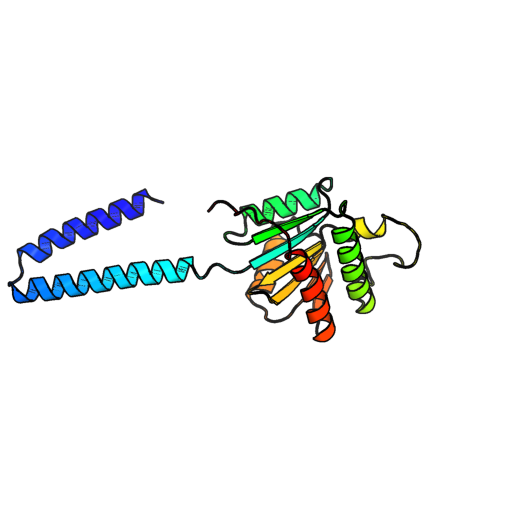 1
ATOM 673 O O . ALA A 1 83 ? 0.309 5.118 11.918 1.00 83.12 83 ALA A O 1
ATOM 674 N N . ARG A 1 84 ? -0.668 3.423 10.833 1.00 87.75 84 ARG A N 1
ATOM 675 C CA . ARG A 1 84 ? 0.441 2.479 11.000 1.00 87.75 84 ARG A CA 1
ATOM 676 C C . ARG A 1 84 ? 1.204 2.375 9.687 1.00 87.75 84 ARG A C 1
ATOM 678 O O . ARG A 1 84 ? 0.627 1.982 8.678 1.00 87.75 84 ARG A O 1
ATOM 685 N N . VAL A 1 85 ? 2.491 2.703 9.694 1.00 89.56 85 VAL A N 1
ATOM 686 C CA . VAL A 1 85 ? 3.362 2.579 8.517 1.00 89.56 85 VAL A CA 1
ATOM 687 C C . VAL A 1 85 ? 4.279 1.374 8.704 1.00 89.56 85 VAL A C 1
ATOM 689 O O . VAL A 1 85 ? 4.905 1.217 9.751 1.00 89.56 85 VAL A O 1
ATOM 692 N N . VAL A 1 86 ? 4.322 0.496 7.705 1.00 90.44 86 VAL A N 1
ATOM 693 C CA . VAL A 1 86 ? 5.141 -0.719 7.685 1.00 90.44 86 VAL A CA 1
ATOM 694 C C . VAL A 1 86 ? 5.998 -0.697 6.432 1.00 90.44 86 VAL A C 1
ATOM 696 O O . VAL A 1 86 ? 5.483 -0.828 5.323 1.00 90.44 86 VAL A O 1
ATOM 699 N N . PHE A 1 87 ? 7.306 -0.543 6.613 1.00 90.69 87 PHE A N 1
ATOM 700 C CA . PHE A 1 87 ? 8.274 -0.576 5.526 1.00 90.69 87 PHE A CA 1
ATOM 701 C C . PHE A 1 87 ? 8.848 -1.986 5.350 1.00 90.69 87 PHE A C 1
ATOM 703 O O . PHE A 1 87 ? 9.389 -2.576 6.286 1.00 90.69 87 PHE A O 1
ATOM 710 N N . LEU A 1 88 ? 8.736 -2.523 4.140 1.00 90.56 88 LEU A N 1
ATOM 711 C CA . LEU A 1 88 ? 9.221 -3.838 3.741 1.00 90.56 88 LEU A CA 1
ATOM 712 C C . LEU A 1 88 ? 10.363 -3.659 2.744 1.00 90.56 88 LEU A C 1
ATOM 714 O O . LEU A 1 88 ? 10.139 -3.329 1.575 1.00 90.56 88 LEU A O 1
ATOM 718 N N . ASP A 1 89 ? 11.591 -3.873 3.219 1.00 88.56 89 ASP A N 1
ATOM 719 C CA . ASP A 1 89 ? 12.777 -3.780 2.371 1.00 88.56 89 ASP A CA 1
ATOM 720 C C . ASP A 1 89 ? 12.828 -4.965 1.402 1.00 88.56 89 ASP A C 1
ATOM 722 O O . ASP A 1 89 ? 12.793 -6.129 1.809 1.00 88.56 89 ASP A O 1
ATOM 726 N N . LEU A 1 90 ? 12.929 -4.659 0.114 1.00 87.62 90 LEU A N 1
ATOM 727 C CA . LEU A 1 90 ? 13.025 -5.616 -0.981 1.00 87.62 90 LEU A CA 1
ATOM 728 C C . LEU A 1 90 ? 14.407 -6.276 -1.084 1.00 87.62 90 LEU A C 1
ATOM 730 O O . LEU A 1 90 ? 14.583 -7.155 -1.925 1.00 87.62 90 LEU A O 1
ATOM 734 N N . THR A 1 91 ? 15.383 -5.901 -0.247 1.00 85.31 91 THR A N 1
ATOM 735 C CA . THR A 1 91 ? 16.590 -6.728 -0.062 1.00 85.31 91 THR A CA 1
ATOM 736 C C . THR A 1 91 ? 16.293 -8.049 0.648 1.00 85.31 91 THR A C 1
ATOM 738 O O . THR A 1 91 ? 17.108 -8.963 0.580 1.00 85.31 91 THR A O 1
ATOM 741 N N . ASP A 1 92 ? 15.161 -8.148 1.351 1.00 86.00 92 ASP A N 1
ATOM 742 C CA . ASP A 1 92 ? 14.687 -9.399 1.938 1.00 86.00 92 ASP A CA 1
ATOM 743 C C . ASP A 1 92 ? 14.026 -10.289 0.867 1.00 86.00 92 ASP A C 1
ATOM 745 O O . ASP A 1 92 ? 13.186 -9.844 0.073 1.00 86.00 92 ASP A O 1
ATOM 749 N N . GLU A 1 93 ? 14.408 -11.566 0.835 1.00 84.69 93 GLU A N 1
ATOM 750 C CA . GLU A 1 93 ? 13.937 -12.524 -0.174 1.00 84.69 93 GLU A CA 1
ATOM 751 C C . GLU A 1 93 ? 12.427 -12.793 -0.077 1.00 84.69 93 GLU A C 1
ATOM 753 O O . GLU A 1 93 ? 11.753 -12.917 -1.102 1.00 84.69 93 GLU A O 1
ATOM 758 N N . ASN A 1 94 ? 11.853 -12.808 1.129 1.00 87.94 94 ASN A N 1
ATOM 759 C CA . ASN A 1 94 ? 10.417 -13.024 1.301 1.00 87.9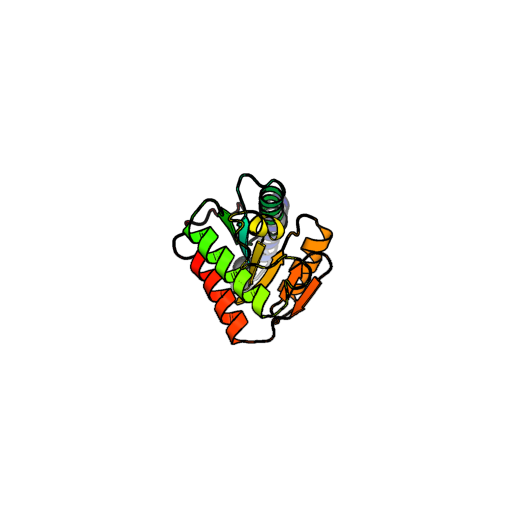4 94 ASN A CA 1
ATOM 760 C C . ASN A 1 94 ? 9.615 -11.801 0.847 1.00 87.94 94 ASN A C 1
ATOM 762 O O . ASN A 1 94 ? 8.588 -11.943 0.174 1.00 87.94 94 ASN A O 1
ATOM 766 N N . ASN A 1 95 ? 10.075 -10.596 1.189 1.00 87.50 95 ASN A N 1
ATOM 767 C CA . ASN A 1 95 ? 9.433 -9.354 0.756 1.00 87.50 95 ASN A CA 1
ATOM 768 C C . ASN A 1 95 ? 9.510 -9.184 -0.763 1.00 87.50 95 ASN A C 1
ATOM 770 O O . ASN A 1 95 ? 8.510 -8.829 -1.392 1.00 87.50 95 ASN A O 1
ATOM 774 N N . SER A 1 96 ? 10.662 -9.485 -1.366 1.00 85.50 96 SER A N 1
ATOM 775 C CA . SER A 1 96 ? 10.830 -9.430 -2.821 1.00 85.50 96 SER A CA 1
ATOM 776 C C . SER A 1 96 ? 9.984 -10.476 -3.551 1.00 85.50 96 SER A C 1
ATOM 778 O O . SER A 1 96 ? 9.325 -10.130 -4.532 1.00 85.50 96 SER A O 1
ATOM 780 N N . ALA A 1 97 ? 9.900 -11.714 -3.054 1.00 86.31 97 ALA A N 1
ATOM 781 C CA . ALA A 1 97 ? 9.026 -12.740 -3.629 1.00 86.31 97 ALA A CA 1
ATOM 782 C C . ALA A 1 97 ? 7.545 -12.318 -3.606 1.00 86.31 97 ALA A C 1
ATOM 784 O O . ALA A 1 97 ? 6.848 -12.417 -4.621 1.00 86.31 97 ALA A O 1
ATOM 785 N N . ARG A 1 98 ? 7.073 -11.773 -2.476 1.00 87.75 98 ARG A N 1
ATOM 786 C CA . ARG A 1 98 ? 5.704 -11.239 -2.345 1.00 87.75 98 ARG A CA 1
ATOM 787 C C . ARG A 1 98 ? 5.454 -10.067 -3.285 1.00 87.75 98 ARG A C 1
ATOM 789 O O . ARG A 1 98 ? 4.417 -10.023 -3.946 1.00 87.75 98 ARG A O 1
ATOM 796 N N . PHE A 1 99 ? 6.408 -9.146 -3.385 1.00 89.00 99 PHE A N 1
ATOM 797 C CA . PHE A 1 99 ? 6.324 -8.022 -4.310 1.00 89.00 99 PHE A CA 1
ATOM 798 C C . PHE A 1 99 ? 6.184 -8.496 -5.759 1.00 89.00 99 PHE A C 1
ATOM 800 O O . PHE A 1 99 ? 5.283 -8.046 -6.465 1.00 89.00 99 PHE A O 1
ATOM 807 N N . VAL A 1 100 ? 7.006 -9.457 -6.194 1.00 86.88 100 VAL A N 1
ATOM 808 C CA . VAL A 1 100 ? 6.911 -10.051 -7.538 1.00 86.88 100 VAL A CA 1
ATOM 809 C C . VAL A 1 100 ? 5.532 -10.667 -7.779 1.00 86.88 100 VAL A C 1
ATOM 811 O O . VAL A 1 100 ? 4.972 -10.510 -8.868 1.00 86.88 100 VAL A O 1
ATOM 814 N N . GLU A 1 101 ? 4.945 -11.326 -6.778 1.00 89.62 101 GLU A N 1
ATOM 815 C CA . GLU A 1 101 ? 3.598 -11.882 -6.905 1.00 89.62 101 GLU A CA 1
ATOM 816 C C . GLU A 1 101 ? 2.527 -10.790 -7.062 1.00 89.62 101 GLU A C 1
ATOM 818 O O . GLU A 1 101 ? 1.667 -10.905 -7.943 1.00 89.62 101 GLU A O 1
ATOM 823 N N . ILE A 1 102 ? 2.607 -9.707 -6.280 1.00 91.19 102 ILE A N 1
ATOM 82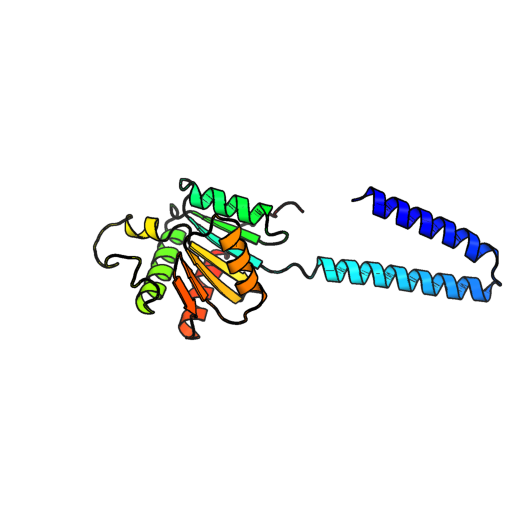4 C CA . ILE A 1 102 ? 1.723 -8.538 -6.420 1.00 91.19 102 ILE A CA 1
ATOM 825 C C . ILE A 1 102 ? 1.827 -7.977 -7.843 1.00 91.19 102 ILE A C 1
ATOM 827 O O . ILE A 1 102 ? 0.809 -7.839 -8.527 1.00 91.19 102 ILE A O 1
ATOM 831 N N . ILE A 1 103 ? 3.046 -7.726 -8.329 1.00 87.12 103 ILE A N 1
ATOM 832 C CA . ILE A 1 103 ? 3.280 -7.208 -9.685 1.00 87.12 103 ILE A CA 1
ATOM 833 C C . ILE A 1 103 ? 2.717 -8.154 -10.753 1.00 87.12 103 ILE A C 1
ATOM 835 O O . ILE A 1 103 ? 2.060 -7.700 -11.691 1.00 87.12 103 ILE A O 1
ATOM 839 N N . SER A 1 104 ? 2.905 -9.466 -10.604 1.00 86.12 104 SER A N 1
ATOM 840 C CA . SER A 1 104 ? 2.369 -10.472 -11.532 1.00 86.12 104 SER A CA 1
ATOM 841 C C . SER A 1 104 ? 0.841 -10.414 -11.634 1.00 86.12 104 SER A C 1
ATOM 843 O O . SER A 1 104 ? 0.282 -10.490 -12.733 1.00 86.12 104 SER A O 1
ATOM 845 N N . ILE A 1 105 ? 0.146 -10.228 -10.508 1.00 89.50 105 ILE A N 1
ATOM 846 C CA . ILE A 1 105 ? -1.315 -10.072 -10.486 1.00 89.50 105 ILE A CA 1
ATOM 847 C C . ILE A 1 105 ? -1.725 -8.778 -11.195 1.00 89.50 105 ILE A C 1
ATOM 849 O O . ILE A 1 105 ? -2.586 -8.817 -12.075 1.00 89.50 105 ILE A O 1
ATOM 853 N N . LEU A 1 106 ? -1.085 -7.655 -10.855 1.00 87.75 106 LEU A N 1
ATOM 854 C CA . LEU A 1 106 ? -1.357 -6.344 -11.454 1.00 87.75 106 LEU A CA 1
ATOM 855 C C . LEU A 1 106 ? -1.122 -6.349 -12.978 1.00 87.75 106 LEU A C 1
ATOM 857 O O . LEU A 1 106 ? -1.905 -5.786 -13.747 1.00 87.75 106 LEU A O 1
ATOM 861 N N . TYR A 1 107 ? -0.096 -7.056 -13.447 1.00 82.25 107 TYR A N 1
ATOM 862 C CA . TYR A 1 107 ? 0.156 -7.232 -14.875 1.00 82.25 107 TYR A CA 1
ATOM 863 C C . TYR A 1 107 ? -0.975 -8.003 -15.572 1.00 82.25 107 TYR A C 1
ATOM 865 O O . TYR A 1 107 ? -1.470 -7.569 -16.614 1.00 82.25 107 TYR A O 1
ATOM 873 N N . LYS A 1 108 ? -1.436 -9.114 -14.981 1.00 82.06 108 LYS A N 1
ATOM 874 C CA . LYS A 1 108 ? -2.504 -9.958 -15.552 1.00 82.06 108 LYS A CA 1
ATOM 875 C C . LYS A 1 108 ? -3.828 -9.220 -15.713 1.00 82.06 108 LYS A C 1
ATOM 877 O O . LYS A 1 108 ? -4.501 -9.408 -16.722 1.00 82.06 108 LYS A O 1
ATOM 882 N N . ILE A 1 109 ? -4.174 -8.352 -14.764 1.00 81.56 109 ILE A N 1
ATOM 883 C CA . ILE A 1 109 ? -5.388 -7.523 -14.852 1.00 81.56 109 ILE A CA 1
ATOM 884 C C . ILE A 1 109 ? -5.208 -6.287 -15.746 1.00 81.56 109 ILE A C 1
ATOM 886 O O . ILE A 1 109 ? -6.108 -5.460 -15.866 1.00 81.56 109 ILE A O 1
ATOM 890 N N . GLY A 1 110 ? -4.045 -6.150 -16.387 1.00 72.44 110 GLY A N 1
ATOM 891 C CA . GLY A 1 110 ? -3.773 -5.121 -17.378 1.00 72.44 110 GLY A CA 1
ATOM 892 C C . GLY A 1 110 ? -3.505 -3.730 -16.807 1.00 72.44 110 GLY A C 1
ATOM 893 O O . GLY A 1 110 ? -3.386 -2.791 -17.593 1.00 72.44 110 GLY A O 1
ATOM 894 N N . VAL A 1 111 ? -3.368 -3.576 -15.484 1.00 73.19 111 VAL A N 1
ATOM 895 C CA . VAL A 1 111 ? -3.146 -2.247 -14.886 1.00 73.19 111 VAL A CA 1
ATOM 896 C C . VAL A 1 111 ? -1.733 -1.713 -15.137 1.00 73.19 111 VAL A C 1
ATOM 898 O O . VAL A 1 111 ? -1.534 -0.505 -15.161 1.00 73.19 111 VAL A O 1
ATOM 901 N N . LEU A 1 112 ? -0.768 -2.598 -15.417 1.00 68.81 112 LEU A N 1
ATOM 902 C CA . LEU A 1 112 ? 0.631 -2.247 -15.711 1.00 68.81 112 LEU A CA 1
ATOM 903 C C . LEU A 1 112 ? 0.961 -2.167 -17.210 1.00 68.81 112 LEU A C 1
ATOM 905 O O . LEU A 1 112 ? 2.134 -2.036 -17.567 1.00 68.81 112 LEU A O 1
ATOM 909 N N . ARG A 1 113 ? -0.048 -2.232 -18.097 1.00 62.75 113 ARG A N 1
ATOM 910 C CA . ARG A 1 113 ? 0.139 -2.270 -19.566 1.00 62.75 113 ARG A CA 1
ATOM 911 C C . ARG A 1 113 ? 0.956 -1.103 -20.134 1.00 62.75 113 ARG A C 1
ATOM 913 O O . ARG A 1 113 ? 1.501 -1.239 -21.219 1.00 62.75 113 ARG A O 1
ATOM 920 N N . TRP A 1 114 ? 1.057 0.003 -19.402 1.00 53.97 114 TRP A N 1
ATOM 921 C CA . TRP A 1 114 ? 1.728 1.230 -19.835 1.00 53.97 114 TRP A CA 1
ATOM 922 C C . TRP A 1 114 ? 3.078 1.483 -19.153 1.00 53.97 114 TRP A C 1
ATOM 924 O O . TRP A 1 114 ? 3.780 2.407 -19.543 1.00 53.97 114 TRP A O 1
ATOM 934 N N . GLN A 1 115 ? 3.444 0.694 -18.136 1.00 54.06 115 GLN A N 1
ATOM 935 C CA . GLN A 1 115 ? 4.590 0.997 -17.265 1.00 54.06 115 GLN A CA 1
ATOM 936 C C . GLN A 1 115 ? 5.703 -0.055 -17.295 1.00 54.06 115 GLN A C 1
ATOM 938 O O . GLN A 1 115 ? 6.771 0.197 -16.745 1.00 54.06 115 GLN A O 1
ATOM 943 N N . THR A 1 116 ? 5.506 -1.222 -17.923 1.00 51.16 116 THR A N 1
ATOM 944 C CA . THR A 1 116 ? 6.517 -2.294 -17.870 1.00 51.16 116 THR A CA 1
ATOM 945 C C . THR A 1 116 ? 6.707 -3.051 -19.181 1.00 51.16 116 THR A C 1
ATOM 947 O O . THR A 1 116 ? 5.762 -3.545 -19.796 1.00 51.16 116 THR A O 1
ATOM 950 N N . SER A 1 117 ? 7.976 -3.196 -19.565 1.00 49.31 117 SER A N 1
ATOM 951 C CA . SER A 1 117 ? 8.456 -4.202 -20.511 1.00 49.31 117 SER A CA 1
ATOM 952 C C . SER A 1 117 ? 8.314 -5.598 -19.886 1.00 49.31 117 SER A C 1
ATOM 954 O O . SER A 1 117 ? 8.647 -5.787 -18.721 1.00 49.31 117 SER A O 1
ATOM 956 N N . CYS A 1 118 ? 7.809 -6.552 -20.672 1.00 47.31 118 CYS A N 1
ATOM 957 C CA . CYS A 1 118 ? 7.607 -7.985 -20.405 1.00 47.31 118 CYS A CA 1
ATOM 958 C C . CYS A 1 118 ? 8.225 -8.578 -19.100 1.00 47.31 118 CYS A C 1
ATOM 960 O O . CYS A 1 118 ? 9.448 -8.703 -19.009 1.00 47.31 118 CYS A O 1
ATOM 962 N N . PRO A 1 119 ? 7.408 -9.065 -18.140 1.00 50.78 119 PRO A N 1
ATOM 963 C CA . PRO A 1 119 ? 7.889 -9.651 -16.880 1.00 50.78 119 PRO A CA 1
ATOM 964 C C . PRO A 1 119 ? 8.582 -11.020 -17.032 1.00 50.78 119 PRO A C 1
ATOM 966 O O . PRO A 1 119 ? 9.263 -11.466 -16.113 1.00 50.78 119 PRO A O 1
ATOM 969 N N . THR A 1 120 ? 8.442 -11.701 -18.177 1.00 48.44 120 THR A N 1
ATOM 970 C CA . THR A 1 120 ? 9.163 -12.951 -18.498 1.00 48.44 120 THR A CA 1
ATOM 971 C C . THR A 1 120 ? 10.541 -12.715 -19.121 1.00 48.44 120 THR A C 1
ATOM 973 O O . THR A 1 120 ? 11.323 -13.659 -19.258 1.00 48.44 120 THR A O 1
ATOM 976 N N . CYS A 1 121 ? 10.880 -11.473 -19.476 1.00 49.41 121 CYS A N 1
ATOM 977 C CA . CYS A 1 121 ? 12.214 -11.139 -19.956 1.00 49.41 121 CYS A CA 1
ATOM 978 C C . CYS A 1 121 ? 13.178 -11.078 -18.764 1.00 49.41 121 CYS A C 1
ATOM 980 O O . CYS A 1 121 ? 13.137 -10.147 -17.964 1.00 49.41 121 CYS A O 1
ATOM 982 N N . LYS A 1 122 ? 14.043 -12.096 -18.651 1.00 41.22 122 LYS A N 1
ATOM 983 C CA . LYS A 1 122 ? 15.078 -12.265 -17.617 1.00 41.22 122 LYS A CA 1
ATOM 984 C C . LYS A 1 122 ? 15.942 -11.007 -17.431 1.00 41.22 122 LYS A C 1
ATOM 986 O O . LYS A 1 122 ? 17.014 -10.890 -18.011 1.00 41.22 122 LYS A O 1
ATOM 991 N N . THR A 1 123 ? 15.519 -10.090 -16.572 1.00 40.62 123 THR A N 1
ATOM 992 C CA . THR A 1 123 ? 16.399 -9.097 -15.948 1.00 40.62 123 THR A CA 1
ATOM 993 C C . THR A 1 123 ? 16.058 -9.071 -14.469 1.00 40.62 123 THR A C 1
ATOM 995 O O . THR A 1 123 ? 14.978 -8.650 -14.073 1.00 40.62 123 THR A O 1
ATOM 998 N N . HIS A 1 124 ? 16.959 -9.604 -13.645 1.00 42.72 124 HIS A N 1
ATOM 999 C CA . HIS A 1 124 ? 16.672 -9.977 -12.258 1.00 42.72 124 HIS A CA 1
ATOM 1000 C C . HIS A 1 124 ? 16.296 -8.811 -11.323 1.00 42.72 124 HIS A C 1
ATOM 1002 O O . HIS A 1 124 ? 15.841 -9.068 -10.217 1.00 42.72 124 HIS A O 1
ATOM 1008 N N . THR A 1 125 ? 16.439 -7.547 -11.731 1.00 47.97 125 THR A N 1
ATOM 1009 C CA . THR A 1 125 ? 16.255 -6.398 -10.820 1.00 47.97 125 THR A CA 1
ATOM 1010 C C . THR A 1 125 ? 15.731 -5.113 -11.471 1.00 47.97 125 THR A C 1
ATOM 1012 O O . THR A 1 125 ? 15.363 -4.179 -10.761 1.00 47.97 125 THR A O 1
ATOM 1015 N N . GLY A 1 126 ? 15.674 -5.031 -12.806 1.00 50.22 126 GLY A N 1
ATOM 1016 C CA . GLY A 1 126 ? 15.350 -3.784 -13.515 1.00 50.22 126 GLY A CA 1
ATOM 1017 C C . GLY A 1 126 ? 13.876 -3.382 -13.420 1.00 50.22 126 GLY A C 1
ATOM 1018 O O . GLY A 1 126 ? 13.569 -2.216 -13.191 1.00 50.22 126 GLY A O 1
ATOM 1019 N N . TYR A 1 127 ? 12.966 -4.351 -13.532 1.00 53.88 127 TYR A N 1
ATOM 1020 C CA . TYR A 1 127 ? 11.518 -4.107 -13.501 1.00 53.88 127 TYR A CA 1
ATOM 1021 C C . TYR A 1 127 ? 11.002 -3.738 -12.102 1.00 53.88 127 TYR A C 1
ATOM 1023 O O . TYR A 1 127 ? 10.040 -2.984 -11.983 1.00 53.88 127 TYR A O 1
ATOM 1031 N N . LEU 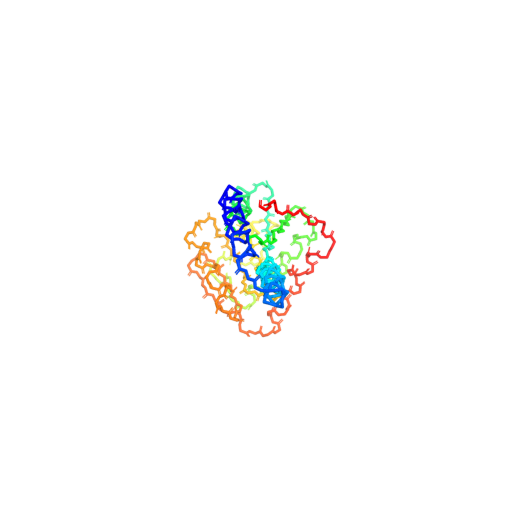A 1 128 ? 11.664 -4.227 -11.047 1.00 55.06 128 LEU A N 1
ATOM 1032 C CA . LEU A 1 128 ? 11.299 -3.951 -9.655 1.00 55.06 128 LEU A CA 1
ATOM 1033 C C . LEU A 1 128 ? 11.432 -2.459 -9.334 1.00 55.06 128 LEU A C 1
ATOM 1035 O O . LEU A 1 128 ? 10.550 -1.882 -8.707 1.00 55.06 128 LEU A O 1
ATOM 1039 N N . ARG A 1 129 ? 12.492 -1.816 -9.843 1.00 59.69 129 ARG A N 1
ATOM 1040 C CA . ARG A 1 129 ? 12.771 -0.395 -9.591 1.00 59.69 129 ARG A CA 1
ATOM 1041 C C . ARG A 1 129 ? 11.700 0.543 -10.143 1.00 59.69 129 ARG A C 1
ATOM 1043 O O . ARG A 1 129 ? 11.489 1.599 -9.566 1.00 59.69 129 ARG A O 1
ATOM 1050 N N . VAL A 1 130 ? 11.035 0.175 -11.240 1.00 65.06 130 VAL A N 1
ATOM 1051 C CA . VAL A 1 130 ? 10.067 1.052 -11.929 1.00 65.06 130 VAL A CA 1
ATOM 1052 C C . VAL A 1 130 ? 8.772 1.210 -11.132 1.00 65.06 130 VAL A C 1
ATOM 1054 O O . VAL A 1 130 ? 8.086 2.218 -11.261 1.00 65.06 130 VAL A O 1
ATOM 1057 N N . LEU A 1 131 ? 8.444 0.225 -10.294 1.00 77.88 131 LEU A N 1
ATOM 1058 C CA . LEU A 1 131 ? 7.201 0.201 -9.523 1.00 77.88 131 LEU A CA 1
ATOM 1059 C C . LEU A 1 131 ? 7.428 0.466 -8.029 1.00 77.88 131 LEU A C 1
ATOM 1061 O O . LEU A 1 131 ? 6.502 0.318 -7.239 1.00 77.88 131 LEU A O 1
ATOM 1065 N N . MET A 1 132 ? 8.644 0.859 -7.643 1.00 81.25 132 MET A N 1
ATOM 1066 C CA . MET A 1 132 ? 8.993 1.251 -6.281 1.00 81.25 132 MET A CA 1
ATOM 1067 C C . MET A 1 132 ? 8.934 2.781 -6.105 1.00 81.25 132 MET A C 1
ATOM 1069 O O . MET A 1 132 ? 9.386 3.505 -6.991 1.00 81.25 132 MET A O 1
ATOM 1073 N N . PRO A 1 133 ? 8.483 3.288 -4.943 1.00 88.75 133 PRO A N 1
ATOM 1074 C CA . PRO A 1 133 ? 7.824 2.541 -3.873 1.00 88.75 133 PRO A CA 1
ATOM 1075 C C . PRO A 1 133 ? 6.411 2.098 -4.284 1.00 88.75 133 PRO A C 1
ATOM 1077 O O . PRO A 1 133 ? 5.664 2.876 -4.880 1.00 88.75 133 PRO A O 1
ATOM 1080 N N . LEU A 1 134 ? 6.041 0.866 -3.924 1.00 92.06 134 LEU A N 1
ATOM 1081 C CA . LEU A 1 134 ? 4.667 0.370 -4.038 1.00 92.06 134 LEU A CA 1
ATOM 1082 C C . LEU A 1 134 ? 4.048 0.327 -2.650 1.00 92.06 134 LEU A C 1
ATOM 1084 O O . LEU A 1 134 ? 4.588 -0.306 -1.748 1.00 92.06 134 LEU A O 1
ATOM 1088 N N . THR A 1 135 ? 2.892 0.947 -2.481 1.00 93.56 135 THR A N 1
ATOM 1089 C CA . THR A 1 135 ? 2.221 1.046 -1.189 1.00 93.56 135 THR A CA 1
ATOM 1090 C C . THR A 1 135 ? 0.847 0.411 -1.247 1.00 93.56 135 THR A C 1
ATOM 1092 O O . THR A 1 135 ? -0.018 0.855 -1.998 1.00 93.56 135 THR A O 1
ATOM 1095 N N . GLY A 1 136 ? 0.631 -0.610 -0.425 1.00 94.62 136 GLY A N 1
ATOM 1096 C CA . GLY A 1 136 ? -0.704 -1.087 -0.087 1.00 94.62 136 GLY A CA 1
ATOM 1097 C C . GLY A 1 136 ? -1.302 -0.222 1.018 1.00 94.62 136 GLY A C 1
ATOM 1098 O O . GLY A 1 136 ? -0.651 -0.003 2.036 1.00 94.62 136 GLY A O 1
ATOM 1099 N N . ILE A 1 137 ? -2.528 0.261 0.833 1.00 93.81 137 ILE A N 1
ATOM 1100 C CA . ILE A 1 137 ? -3.252 1.055 1.829 1.00 93.81 137 ILE A CA 1
ATOM 1101 C C . ILE A 1 137 ? -4.478 0.272 2.281 1.00 93.81 137 ILE A C 1
ATOM 1103 O O . ILE A 1 137 ? -5.385 -0.006 1.488 1.00 93.81 137 ILE A O 1
ATOM 1107 N N . LEU A 1 138 ? -4.494 -0.071 3.563 1.00 91.19 138 LEU A N 1
ATOM 1108 C CA . LEU A 1 138 ? -5.571 -0.790 4.227 1.00 91.19 138 LEU A CA 1
ATOM 1109 C C . LEU A 1 138 ? -6.362 0.179 5.104 1.00 91.19 138 LEU A C 1
ATOM 1111 O O . LEU A 1 138 ? -5.773 1.052 5.739 1.00 91.19 138 LEU A O 1
ATOM 1115 N N . LYS A 1 139 ? -7.679 -0.004 5.174 1.00 89.44 139 LYS A N 1
ATOM 1116 C CA . LYS A 1 139 ? -8.560 0.692 6.117 1.00 89.44 139 LYS A CA 1
ATOM 1117 C C . LYS A 1 139 ? -9.450 -0.341 6.788 1.00 89.44 139 LYS A C 1
ATOM 1119 O O . LYS A 1 139 ? -10.187 -1.033 6.088 1.00 89.44 139 LYS A O 1
ATOM 1124 N N . ASN A 1 140 ? -9.385 -0.437 8.114 1.00 86.38 140 ASN A N 1
ATOM 1125 C CA . ASN A 1 140 ? -10.123 -1.437 8.897 1.00 86.38 140 ASN A CA 1
ATOM 1126 C C . ASN A 1 140 ? -9.850 -2.879 8.415 1.00 86.38 140 ASN A C 1
ATOM 1128 O O . ASN A 1 140 ? -10.762 -3.695 8.318 1.00 86.38 140 ASN A O 1
ATOM 1132 N N . GLY A 1 141 ? -8.601 -3.170 8.036 1.00 83.56 141 GLY A N 1
ATOM 1133 C CA . GLY A 1 141 ? -8.183 -4.477 7.515 1.00 83.56 141 GLY A CA 1
ATOM 1134 C C . GLY A 1 141 ? -8.487 -4.735 6.034 1.00 83.56 141 GLY A C 1
ATOM 1135 O O . GLY A 1 141 ? -7.959 -5.698 5.492 1.00 83.56 141 GLY A O 1
ATOM 1136 N N . GLU A 1 142 ? -9.252 -3.873 5.359 1.00 90.06 142 GLU A N 1
ATOM 1137 C CA . GLU A 1 142 ? -9.594 -4.039 3.940 1.00 90.06 142 GLU A CA 1
ATOM 1138 C C . GLU A 1 142 ? -8.666 -3.240 3.020 1.00 90.06 142 GLU A C 1
ATOM 1140 O O . GLU A 1 142 ? -8.395 -2.058 3.266 1.00 90.06 142 GLU A O 1
ATOM 1145 N N . LEU A 1 143 ? -8.244 -3.832 1.903 1.00 92.94 143 LEU A N 1
ATOM 1146 C CA . LEU A 1 143 ? -7.402 -3.172 0.907 1.00 92.94 143 LEU A CA 1
ATOM 1147 C C . LEU A 1 143 ? -8.192 -2.120 0.112 1.00 92.94 143 LEU A C 1
ATOM 1149 O O . LEU A 1 143 ? -9.077 -2.440 -0.690 1.00 92.94 143 LEU A O 1
ATOM 1153 N N . LYS A 1 144 ? -7.824 -0.847 0.278 1.00 94.56 144 LYS A N 1
ATOM 1154 C CA . LYS A 1 144 ? -8.457 0.296 -0.405 1.00 94.56 144 LYS A CA 1
ATOM 1155 C C . LYS A 1 144 ? -7.657 0.799 -1.596 1.00 94.56 144 LYS A C 1
ATOM 1157 O O . LYS A 1 144 ? -8.247 1.204 -2.597 1.00 94.56 144 LYS A O 1
ATOM 1162 N N . ALA A 1 145 ? -6.332 0.750 -1.536 1.00 94.50 145 ALA A N 1
ATOM 1163 C CA . ALA A 1 145 ? -5.516 1.169 -2.666 1.00 94.50 145 ALA A CA 1
ATOM 1164 C C . ALA A 1 145 ? -4.188 0.421 -2.750 1.00 94.50 145 ALA A C 1
ATOM 1166 O O . ALA A 1 145 ? -3.624 0.012 -1.739 1.00 94.50 145 ALA A O 1
ATOM 1167 N N . ILE A 1 146 ? -3.687 0.288 -3.973 1.00 94.19 146 ILE A N 1
ATOM 1168 C CA . ILE A 1 146 ? -2.293 -0.013 -4.279 1.00 94.19 146 ILE A CA 1
ATOM 1169 C C . ILE A 1 146 ? -1.764 1.173 -5.069 1.00 94.19 146 ILE A C 1
ATOM 1171 O O . ILE A 1 146 ? -2.297 1.485 -6.134 1.00 94.19 146 ILE A O 1
ATOM 1175 N N . VAL A 1 147 ? -0.742 1.837 -4.546 1.00 92.38 147 VAL A N 1
ATOM 1176 C CA . VAL A 1 147 ? -0.216 3.075 -5.116 1.00 92.38 147 VAL A CA 1
ATOM 1177 C C . VAL A 1 147 ? 1.247 2.898 -5.481 1.00 92.38 147 VAL A C 1
ATOM 1179 O O . VAL A 1 147 ? 2.025 2.413 -4.668 1.00 92.38 147 VAL A O 1
ATOM 1182 N N . VAL A 1 148 ? 1.624 3.294 -6.689 1.00 88.56 148 VAL A N 1
ATOM 1183 C CA . VAL A 1 148 ? 3.018 3.347 -7.135 1.00 88.56 148 VAL A CA 1
ATOM 1184 C C . VAL A 1 148 ? 3.464 4.801 -7.117 1.00 88.56 148 VAL A C 1
ATOM 1186 O O . VAL A 1 148 ? 2.897 5.615 -7.841 1.00 88.56 148 VAL A O 1
ATOM 1189 N N . GLY A 1 149 ? 4.470 5.108 -6.298 1.00 73.62 149 GLY A N 1
ATOM 1190 C CA . GLY A 1 149 ? 5.170 6.393 -6.294 1.00 73.62 149 GLY A CA 1
ATOM 1191 C C . GLY A 1 149 ? 4.278 7.616 -6.060 1.00 73.62 149 GLY A C 1
ATOM 1192 O O . GLY A 1 149 ? 3.918 8.304 -7.011 1.00 73.62 149 GLY A O 1
ATOM 1193 N N . PHE A 1 150 ? 3.993 7.941 -4.794 1.00 71.06 150 PHE A N 1
ATOM 1194 C CA . PHE A 1 150 ? 3.348 9.205 -4.417 1.00 71.06 150 PHE A CA 1
ATOM 1195 C C . PHE A 1 150 ? 4.123 9.901 -3.290 1.00 71.06 150 PHE A C 1
ATOM 1197 O O . PHE A 1 150 ? 3.834 9.749 -2.116 1.00 71.06 150 PHE A O 1
ATOM 1204 N N . ASN A 1 151 ? 5.158 10.659 -3.635 1.00 65.12 151 ASN A N 1
ATOM 1205 C CA . ASN A 1 151 ? 5.980 11.379 -2.653 1.00 65.12 151 ASN A CA 1
ATOM 1206 C C . ASN A 1 151 ? 5.691 12.889 -2.608 1.00 65.12 151 ASN A C 1
ATOM 1208 O O . ASN A 1 151 ? 6.406 13.626 -1.935 1.00 65.12 151 ASN A O 1
ATOM 1212 N N . ASN A 1 152 ? 4.671 13.364 -3.332 1.00 68.81 152 ASN A N 1
ATOM 1213 C CA . ASN A 1 152 ? 4.253 14.761 -3.299 1.00 68.81 152 ASN A CA 1
ATOM 1214 C C . ASN A 1 152 ? 2.932 14.922 -2.530 1.00 68.81 152 ASN A C 1
ATOM 1216 O O . ASN A 1 152 ? 2.079 14.030 -2.514 1.00 68.81 152 ASN A O 1
ATOM 1220 N N . GLN A 1 153 ? 2.773 16.078 -1.887 1.00 70.88 153 GLN A N 1
ATOM 1221 C CA . GLN A 1 153 ? 1.640 16.353 -1.007 1.00 70.88 153 GLN A CA 1
ATOM 1222 C C . GLN A 1 153 ? 0.297 16.291 -1.752 1.00 70.88 153 GLN A C 1
ATOM 1224 O O . GLN A 1 153 ? -0.653 15.697 -1.255 1.00 70.88 153 GLN A O 1
ATOM 1229 N N . THR A 1 154 ? 0.234 16.819 -2.976 1.00 76.75 154 THR A N 1
ATOM 1230 C CA . THR A 1 154 ? -0.995 16.869 -3.784 1.00 76.75 154 THR A CA 1
ATOM 1231 C C . THR A 1 154 ? -1.528 15.478 -4.141 1.00 76.75 154 THR A C 1
ATOM 1233 O O . THR A 1 154 ? -2.716 15.207 -3.982 1.00 76.75 154 THR A O 1
ATOM 1236 N N . MET A 1 155 ? -0.657 14.570 -4.588 1.00 77.50 155 MET A N 1
ATOM 1237 C CA . MET A 1 155 ? -1.027 13.188 -4.905 1.00 77.50 155 MET A CA 1
ATOM 1238 C C . MET A 1 155 ? -1.348 12.406 -3.630 1.00 77.50 155 MET A C 1
ATOM 1240 O O . MET A 1 155 ? -2.274 11.599 -3.632 1.00 77.50 155 MET A O 1
ATOM 1244 N N . GLY A 1 156 ? -0.627 12.669 -2.534 1.00 79.88 156 GLY A N 1
ATOM 1245 C CA . GLY A 1 156 ? -0.937 12.107 -1.220 1.00 79.88 156 GLY A CA 1
ATOM 1246 C C . GLY A 1 156 ? -2.346 12.465 -0.752 1.00 79.88 156 GLY A C 1
ATOM 1247 O O . GLY A 1 156 ? -3.115 11.574 -0.400 1.00 79.88 156 GLY A O 1
ATOM 1248 N N . GLU A 1 157 ? -2.723 13.741 -0.815 1.00 81.94 157 GLU A N 1
ATOM 1249 C CA . GLU A 1 157 ? -4.064 14.210 -0.447 1.00 81.94 157 GLU A CA 1
ATOM 1250 C C . GLU A 1 157 ? -5.157 13.596 -1.335 1.00 81.94 157 GLU A C 1
ATOM 1252 O O . GLU A 1 157 ? -6.191 13.156 -0.822 1.00 81.94 157 GLU A O 1
ATOM 1257 N N . GLU A 1 158 ? -4.926 13.488 -2.648 1.00 83.81 158 GLU A N 1
ATOM 1258 C CA . GLU A 1 158 ? -5.876 12.842 -3.561 1.00 83.81 158 GLU A CA 1
ATOM 1259 C C . GLU A 1 158 ? -6.070 11.356 -3.218 1.00 83.81 158 GLU A C 1
ATOM 1261 O O . GLU A 1 158 ? -7.205 10.878 -3.098 1.00 83.81 158 GLU A O 1
ATOM 1266 N N . VAL A 1 159 ? -4.968 10.625 -3.019 1.00 87.25 159 VAL A N 1
ATOM 1267 C CA . VAL A 1 159 ? -4.976 9.203 -2.645 1.00 87.25 159 VAL A CA 1
ATOM 1268 C C . VAL A 1 159 ? -5.695 9.001 -1.314 1.00 87.25 159 VAL A C 1
ATOM 1270 O O . VAL A 1 159 ? -6.559 8.128 -1.210 1.00 87.25 159 VAL A O 1
ATOM 1273 N N . LEU A 1 160 ? -5.375 9.809 -0.302 1.00 85.56 160 LEU A N 1
ATOM 1274 C CA . LEU A 1 160 ? -5.994 9.717 1.019 1.00 85.56 160 LEU A CA 1
ATOM 1275 C C . LEU A 1 160 ? -7.489 10.035 0.952 1.00 85.56 160 LEU A C 1
ATOM 1277 O O . LEU A 1 160 ? -8.290 9.288 1.513 1.00 85.56 160 LEU A O 1
ATOM 1281 N N . SER A 1 161 ? -7.888 11.075 0.216 1.00 84.94 161 SER A N 1
ATOM 1282 C CA . SER A 1 161 ? -9.301 11.404 -0.002 1.00 84.94 161 SER A CA 1
ATOM 1283 C C . SER A 1 161 ? -10.061 10.241 -0.652 1.00 84.94 161 SER A C 1
ATOM 1285 O O . SER A 1 161 ? -11.154 9.880 -0.209 1.00 84.94 161 SER A O 1
ATOM 1287 N N . LEU A 1 162 ? -9.461 9.581 -1.647 1.00 85.56 162 LEU A N 1
ATOM 1288 C CA . LEU A 1 162 ? -10.025 8.381 -2.270 1.00 85.56 162 LEU A CA 1
ATOM 1289 C C . LEU A 1 162 ? -10.180 7.226 -1.285 1.00 85.56 162 LEU A C 1
ATOM 1291 O O . LEU A 1 162 ? -11.257 6.637 -1.203 1.00 85.56 162 LEU A O 1
ATOM 1295 N N . VAL A 1 163 ? -9.123 6.906 -0.542 1.00 86.25 163 VAL A N 1
ATOM 1296 C CA . VAL A 1 163 ? -9.117 5.810 0.437 1.00 86.25 163 VAL A CA 1
ATOM 1297 C C . VAL A 1 163 ? -10.138 6.051 1.552 1.00 86.25 163 VAL A C 1
ATOM 1299 O O . VAL A 1 163 ? -10.770 5.109 2.034 1.00 86.25 163 VAL A O 1
ATOM 1302 N N . LEU A 1 164 ? -10.317 7.304 1.969 1.00 84.12 164 LEU A N 1
ATOM 1303 C CA . LEU A 1 164 ? -11.227 7.655 3.051 1.00 84.12 164 LEU A CA 1
ATOM 1304 C C . LEU A 1 164 ? -12.696 7.608 2.626 1.00 84.12 164 LEU A C 1
ATOM 1306 O O . LEU A 1 164 ? -13.517 7.144 3.422 1.00 84.12 164 LEU A O 1
ATOM 1310 N N . ASN A 1 165 ? -13.005 8.035 1.399 1.00 83.69 165 ASN A N 1
ATOM 1311 C CA . ASN A 1 165 ? -14.378 8.260 0.940 1.00 83.69 165 ASN A CA 1
ATOM 1312 C C . ASN A 1 165 ? -14.946 7.135 0.058 1.00 83.69 165 ASN A C 1
ATOM 1314 O O . ASN A 1 165 ? -16.153 7.098 -0.180 1.00 83.69 165 ASN A O 1
ATOM 1318 N N . SER A 1 166 ? -14.111 6.222 -0.447 1.00 83.44 166 SER A N 1
ATOM 1319 C CA . SER A 1 166 ? -14.542 5.149 -1.348 1.00 83.44 166 SER A CA 1
ATOM 1320 C C . SER A 1 166 ? -14.493 3.765 -0.698 1.00 83.44 166 SER A C 1
ATOM 1322 O O . SER A 1 166 ? -13.519 3.388 -0.053 1.00 83.44 166 SER A O 1
ATOM 1324 N N . ASN A 1 167 ? -15.508 2.946 -0.989 1.00 85.44 167 ASN A N 1
ATOM 1325 C CA . ASN A 1 167 ? -15.522 1.519 -0.645 1.00 85.44 167 ASN A CA 1
ATOM 1326 C C . ASN A 1 167 ? -14.846 0.626 -1.703 1.00 85.44 167 ASN A C 1
ATOM 1328 O O . ASN A 1 167 ? -14.653 -0.567 -1.477 1.00 85.44 167 ASN A O 1
ATOM 1332 N N . ALA A 1 168 ? -14.501 1.179 -2.867 1.00 90.06 168 ALA A N 1
ATOM 1333 C CA . ALA A 1 168 ? -13.796 0.462 -3.924 1.00 90.06 168 ALA A CA 1
ATOM 1334 C C . ALA A 1 168 ? -12.278 0.407 -3.699 1.00 90.06 168 ALA A C 1
ATOM 1336 O O . ALA A 1 168 ? -11.703 1.314 -3.102 1.00 90.06 168 ALA A O 1
ATOM 1337 N N . THR A 1 169 ? -11.648 -0.625 -4.264 1.00 94.00 169 THR A N 1
ATOM 1338 C CA . THR A 1 169 ? -10.190 -0.782 -4.296 1.00 94.00 169 THR A CA 1
ATOM 1339 C C . THR A 1 169 ? -9.623 -0.228 -5.599 1.00 94.00 169 THR A C 1
ATOM 1341 O O . THR A 1 169 ? -10.117 -0.571 -6.679 1.00 94.00 169 THR A O 1
ATOM 1344 N N . TYR A 1 170 ? -8.570 0.583 -5.518 1.00 93.19 170 TYR A N 1
ATOM 1345 C CA . TYR A 1 170 ? -7.924 1.180 -6.692 1.00 93.19 170 TYR A CA 1
ATOM 1346 C C . TYR A 1 170 ? -6.459 0.780 -6.833 1.00 93.19 170 TYR A C 1
ATOM 1348 O O . TYR A 1 170 ? -5.747 0.621 -5.849 1.00 93.19 170 TYR A O 1
ATOM 1356 N N . PHE A 1 171 ? -6.004 0.683 -8.075 1.00 91.75 171 PHE A N 1
ATOM 1357 C CA . PHE A 1 171 ? -4.603 0.830 -8.436 1.00 91.75 171 PHE A CA 1
ATOM 1358 C C . PHE A 1 171 ? -4.369 2.270 -8.903 1.00 91.75 171 PHE A C 1
ATOM 1360 O O . PHE A 1 171 ? -5.119 2.771 -9.749 1.00 91.75 171 PHE A O 1
ATOM 1367 N N . ILE A 1 172 ? -3.358 2.930 -8.347 1.00 89.38 172 ILE A N 1
ATOM 1368 C CA . ILE A 1 172 ? -3.026 4.328 -8.628 1.00 89.38 172 ILE A CA 1
ATOM 1369 C C . ILE A 1 172 ? -1.537 4.415 -8.959 1.00 89.38 172 ILE A C 1
ATOM 1371 O O . ILE A 1 172 ? -0.694 3.916 -8.221 1.00 89.38 172 ILE A O 1
ATOM 1375 N N . ALA A 1 173 ? -1.210 5.062 -10.065 1.00 84.50 173 ALA A N 1
ATOM 1376 C CA . ALA A 1 173 ? 0.155 5.370 -10.465 1.00 84.50 173 ALA A CA 1
ATOM 1377 C C . ALA A 1 173 ? 0.156 6.712 -11.219 1.00 84.50 173 ALA A C 1
ATOM 1379 O O . ALA A 1 173 ? -0.921 7.214 -11.559 1.00 84.50 173 ALA A O 1
ATOM 1380 N N . PRO A 1 174 ? 1.318 7.317 -11.516 1.00 77.50 174 PRO A N 1
ATOM 1381 C CA . PRO A 1 174 ? 1.359 8.571 -12.261 1.00 77.50 174 PRO A CA 1
ATOM 1382 C C . PRO A 1 174 ? 0.576 8.474 -13.580 1.00 77.50 174 PRO A C 1
ATOM 1384 O O . PRO A 1 174 ? 0.864 7.626 -14.425 1.00 77.50 174 PRO A O 1
ATOM 1387 N N . GLY A 1 175 ? -0.454 9.314 -13.724 1.00 75.88 175 GLY A N 1
ATOM 1388 C CA . GLY A 1 175 ? -1.330 9.358 -14.902 1.00 75.88 175 GLY A CA 1
ATOM 1389 C C . GLY A 1 175 ? -2.316 8.191 -15.048 1.00 75.88 175 GLY A C 1
ATOM 1390 O O . GLY A 1 175 ? -3.031 8.132 -16.047 1.00 75.88 175 GLY A O 1
ATOM 1391 N N . VAL A 1 176 ? -2.384 7.264 -14.085 1.00 81.31 176 VAL A N 1
ATOM 1392 C CA . VAL A 1 176 ? -3.222 6.060 -14.169 1.00 81.31 176 VAL A CA 1
ATOM 1393 C C . VAL A 1 176 ? -3.990 5.842 -12.871 1.00 81.31 176 VAL A C 1
ATOM 1395 O O . VAL A 1 176 ? -3.420 5.749 -11.788 1.00 81.31 176 VAL A O 1
ATOM 1398 N N . LYS A 1 177 ? -5.305 5.666 -12.994 1.00 87.75 177 LYS A N 1
ATOM 1399 C CA . LYS A 1 177 ? -6.188 5.289 -11.891 1.00 87.75 177 LYS A CA 1
ATOM 1400 C C . LYS A 1 177 ? -7.180 4.253 -12.382 1.00 87.75 177 LYS A C 1
ATOM 1402 O O . LYS A 1 177 ? -8.005 4.539 -13.248 1.00 87.75 177 LYS A O 1
ATOM 1407 N N . ILE A 1 178 ? -7.093 3.042 -11.845 1.00 88.88 178 ILE A N 1
ATOM 1408 C CA . ILE A 1 178 ? -7.910 1.911 -12.289 1.00 88.88 178 ILE A CA 1
ATOM 1409 C C . ILE A 1 178 ? -8.571 1.268 -11.079 1.00 88.88 178 ILE A C 1
ATOM 1411 O O . ILE A 1 178 ? -7.919 0.940 -10.094 1.00 88.88 178 ILE A O 1
ATOM 1415 N N . GLN A 1 179 ? -9.883 1.067 -11.148 1.00 92.06 179 GLN A N 1
ATOM 1416 C CA . GLN A 1 179 ? -10.610 0.333 -10.121 1.00 92.06 179 GLN A CA 1
ATOM 1417 C C . GLN A 1 179 ? -10.403 -1.177 -10.299 1.00 92.06 179 GLN A C 1
ATOM 1419 O O . GLN A 1 179 ? -10.670 -1.722 -11.372 1.00 92.06 179 GLN A O 1
ATOM 1424 N N . ILE A 1 180 ? -10.005 -1.871 -9.234 1.00 91.75 180 ILE A N 1
ATOM 1425 C CA . ILE A 1 180 ? -9.908 -3.334 -9.209 1.00 91.75 180 ILE A CA 1
ATOM 1426 C C . ILE A 1 180 ? -11.287 -3.889 -8.834 1.00 91.75 180 ILE A C 1
ATOM 1428 O O . ILE A 1 180 ? -11.656 -3.937 -7.663 1.00 91.75 180 ILE A O 1
ATOM 1432 N N . LYS A 1 181 ? -12.087 -4.267 -9.836 1.00 90.25 181 LYS A N 1
ATOM 1433 C CA . LYS A 1 181 ? -13.484 -4.700 -9.628 1.00 90.25 181 LYS A CA 1
ATOM 1434 C C . LYS A 1 181 ? -13.606 -6.154 -9.167 1.00 90.25 181 LYS A C 1
ATOM 1436 O O . LYS A 1 181 ? -14.495 -6.488 -8.387 1.00 90.25 181 LYS A O 1
ATOM 1441 N N . GLU A 1 182 ? -12.719 -7.022 -9.641 1.00 91.56 182 GLU A N 1
ATOM 1442 C CA . GLU A 1 182 ? -12.796 -8.459 -9.380 1.00 91.56 182 GLU A CA 1
ATOM 1443 C C . GLU A 1 182 ? -12.515 -8.787 -7.909 1.00 91.56 182 GLU A C 1
ATOM 1445 O O . GLU A 1 182 ? -11.421 -8.550 -7.398 1.00 91.56 182 GLU A O 1
ATOM 1450 N N . TYR A 1 183 ? -13.501 -9.378 -7.223 1.00 90.50 183 TYR A N 1
ATOM 1451 C CA . TYR A 1 183 ? -13.390 -9.750 -5.807 1.00 90.50 183 TYR A CA 1
ATOM 1452 C C . TYR A 1 183 ? -12.207 -10.688 -5.531 1.00 90.50 183 TYR A C 1
ATOM 1454 O O . TYR A 1 183 ? -11.405 -10.399 -4.652 1.00 90.50 183 TYR A O 1
ATOM 1462 N N . ARG A 1 184 ? -12.043 -11.753 -6.329 1.00 92.38 184 ARG A N 1
ATOM 1463 C CA . ARG A 1 184 ? -10.954 -12.733 -6.149 1.00 92.38 184 ARG A CA 1
ATOM 1464 C C . ARG A 1 184 ? -9.565 -12.104 -6.271 1.00 92.38 184 ARG A C 1
ATOM 1466 O O . ARG A 1 184 ? -8.643 -12.501 -5.568 1.00 92.38 184 ARG A O 1
ATOM 1473 N N . ILE A 1 185 ? -9.415 -11.121 -7.159 1.00 92.31 185 ILE A N 1
ATOM 1474 C CA . ILE A 1 185 ? -8.156 -10.391 -7.326 1.00 92.31 185 ILE A CA 1
ATOM 1475 C C . ILE A 1 185 ? -7.896 -9.496 -6.115 1.00 92.31 185 ILE A C 1
ATOM 1477 O O . ILE A 1 185 ? -6.791 -9.523 -5.577 1.00 92.31 185 ILE A O 1
ATOM 1481 N N . ARG A 1 186 ? -8.910 -8.745 -5.660 1.00 92.12 186 ARG A N 1
ATOM 1482 C CA . ARG A 1 186 ? -8.805 -7.910 -4.453 1.00 92.12 186 ARG A CA 1
ATOM 1483 C C . ARG A 1 186 ? -8.416 -8.732 -3.231 1.00 92.12 186 ARG A C 1
ATOM 1485 O O . ARG A 1 186 ? -7.443 -8.392 -2.574 1.00 92.12 186 ARG A O 1
ATOM 1492 N N . GLU A 1 187 ? -9.117 -9.835 -2.988 1.00 92.12 187 GLU A N 1
ATOM 1493 C CA . GLU A 1 187 ? -8.854 -10.733 -1.861 1.00 92.12 187 GLU A CA 1
ATOM 1494 C C . GLU A 1 187 ? -7.429 -11.305 -1.917 1.00 92.12 187 GLU A C 1
ATOM 1496 O O . GLU A 1 187 ? -6.728 -11.355 -0.906 1.00 92.12 187 GLU A O 1
ATOM 1501 N N . LYS A 1 188 ? -6.959 -11.705 -3.107 1.00 92.75 188 LYS A N 1
ATOM 1502 C CA . LYS A 1 188 ? -5.597 -12.223 -3.269 1.00 92.75 188 LYS A CA 1
ATOM 1503 C C . LYS A 1 188 ? -4.538 -11.154 -2.974 1.00 92.75 188 LYS A C 1
ATOM 1505 O O . LYS A 1 188 ? -3.565 -11.441 -2.282 1.00 92.75 188 LYS A O 1
ATOM 1510 N N . LEU A 1 189 ? -4.725 -9.937 -3.483 1.00 93.56 189 LEU A N 1
ATOM 1511 C CA . LEU A 1 189 ? -3.821 -8.811 -3.226 1.00 93.56 189 LEU A CA 1
ATOM 1512 C C . LEU A 1 189 ? -3.819 -8.417 -1.746 1.00 93.56 189 LEU A C 1
ATOM 1514 O O . LEU A 1 189 ? -2.755 -8.216 -1.166 1.00 93.56 189 LEU A O 1
ATOM 1518 N N . GLU A 1 190 ? -4.994 -8.368 -1.124 1.00 92.62 190 GLU A N 1
ATOM 1519 C CA . GLU A 1 190 ? -5.149 -8.089 0.301 1.00 92.62 190 GLU A CA 1
ATOM 1520 C C . GLU A 1 190 ? -4.420 -9.130 1.149 1.00 92.62 190 GLU A C 1
ATOM 1522 O O . GLU A 1 190 ? -3.640 -8.758 2.017 1.00 92.62 190 GLU A O 1
ATOM 1527 N N . LYS A 1 191 ? -4.568 -10.425 0.846 1.00 89.81 191 LYS A N 1
ATOM 1528 C CA . LYS A 1 191 ? -3.838 -11.500 1.537 1.00 89.81 191 LYS A CA 1
ATOM 1529 C C . LYS A 1 191 ? -2.323 -11.379 1.402 1.00 89.81 191 LYS A C 1
ATOM 1531 O O . LYS A 1 191 ? -1.621 -11.650 2.370 1.00 89.81 191 LYS A O 1
ATOM 1536 N N . LEU A 1 192 ? -1.807 -10.970 0.242 1.00 89.81 192 LEU A N 1
ATOM 1537 C CA . LEU A 1 192 ? -0.365 -10.759 0.058 1.00 89.81 192 LEU A CA 1
ATOM 1538 C C . LEU A 1 192 ? 0.146 -9.577 0.893 1.00 89.81 192 LEU A C 1
ATOM 1540 O O . LEU A 1 192 ? 1.197 -9.681 1.524 1.00 89.81 192 LEU A O 1
ATOM 1544 N N . ILE A 1 193 ? -0.624 -8.489 0.954 1.00 89.50 193 ILE A N 1
ATOM 1545 C CA . ILE A 1 193 ? -0.281 -7.270 1.702 1.00 89.50 193 ILE A CA 1
ATOM 1546 C C . ILE A 1 193 ? -0.484 -7.451 3.221 1.00 89.50 193 ILE A C 1
ATOM 1548 O O . ILE A 1 193 ? 0.323 -6.984 4.021 1.00 89.50 193 ILE A O 1
ATOM 1552 N N . LEU A 1 194 ? -1.518 -8.169 3.656 1.00 82.50 194 LEU A N 1
ATOM 1553 C CA . LEU A 1 194 ? -1.737 -8.507 5.067 1.00 82.50 194 LEU A CA 1
ATOM 1554 C C . LEU A 1 194 ? -0.787 -9.605 5.542 1.00 82.50 194 LEU A C 1
ATOM 1556 O O . LEU A 1 194 ? -0.290 -9.545 6.662 1.00 82.50 194 LEU A O 1
ATOM 1560 N N . GLY A 1 195 ? -0.495 -10.593 4.694 1.00 70.81 195 GLY A N 1
ATOM 1561 C CA . GLY A 1 195 ? 0.455 -11.663 4.989 1.00 70.81 195 GLY A CA 1
ATOM 1562 C C . GLY A 1 195 ? 1.860 -11.137 5.281 1.00 70.81 195 GLY A C 1
ATOM 1563 O O . GLY A 1 195 ? 2.615 -11.784 6.006 1.00 70.81 195 GLY A O 1
ATOM 1564 N N . SER A 1 196 ? 2.196 -9.938 4.790 1.00 62.16 196 SER A N 1
ATOM 1565 C CA . SER A 1 196 ? 3.416 -9.238 5.190 1.00 62.16 196 SER A CA 1
ATOM 1566 C C . SER A 1 196 ? 3.421 -8.654 6.595 1.00 62.16 196 SER A C 1
ATOM 1568 O O . SER A 1 196 ? 4.496 -8.395 7.112 1.00 62.16 196 SER A O 1
ATOM 1570 N N . LEU A 1 197 ? 2.272 -8.513 7.251 1.00 65.62 197 LEU A N 1
ATOM 1571 C CA . LEU A 1 197 ? 2.180 -8.009 8.624 1.00 65.62 197 LEU A CA 1
ATOM 1572 C C . LEU A 1 197 ? 2.381 -9.109 9.680 1.00 65.62 197 LEU A C 1
ATOM 1574 O O . LEU A 1 197 ? 2.676 -8.810 10.837 1.00 65.62 197 LEU A O 1
ATOM 1578 N N . LEU A 1 198 ? 2.233 -10.384 9.303 1.00 57.25 198 LEU A N 1
ATOM 1579 C CA . LEU A 1 198 ? 2.437 -11.522 10.200 1.00 57.25 198 LEU A CA 1
ATOM 1580 C C . LEU A 1 198 ? 3.942 -11.718 10.449 1.00 57.25 198 LEU A C 1
ATOM 1582 O O . LEU A 1 198 ? 4.666 -12.173 9.567 1.00 57.25 198 LEU A O 1
ATOM 1586 N N . GLY A 1 199 ? 4.400 -11.369 11.656 1.00 48.12 199 GLY A N 1
ATOM 1587 C CA . GLY A 1 199 ? 5.796 -11.517 12.095 1.00 48.12 199 GLY A CA 1
ATOM 1588 C C . GLY A 1 199 ? 6.576 -10.210 12.278 1.00 48.12 199 GLY A C 1
ATOM 1589 O O . GLY A 1 199 ? 7.753 -10.264 12.623 1.00 48.12 199 GLY A O 1
ATOM 1590 N N . ILE A 1 200 ? 5.947 -9.044 12.083 1.00 53.16 200 ILE A N 1
ATOM 1591 C CA . ILE A 1 200 ? 6.609 -7.738 12.225 1.00 53.16 200 ILE A CA 1
ATOM 1592 C C . ILE A 1 200 ? 6.262 -7.101 13.577 1.00 53.16 200 ILE A C 1
ATOM 1594 O O . ILE A 1 200 ? 5.095 -6.927 13.921 1.00 53.16 200 ILE A O 1
ATOM 1598 N N . SER A 1 201 ? 7.292 -6.720 14.339 1.00 38.47 201 SER A N 1
ATOM 1599 C CA . SER A 1 201 ? 7.156 -5.880 15.533 1.00 38.47 201 SER A CA 1
ATOM 1600 C C . SER A 1 201 ? 6.934 -4.428 15.108 1.00 38.47 201 SER A C 1
ATOM 1602 O O . SER A 1 201 ? 7.816 -3.810 14.515 1.00 38.47 201 SER A O 1
ATOM 1604 N N . PHE A 1 202 ? 5.763 -3.870 15.410 1.00 47.16 202 PHE A N 1
ATOM 1605 C CA . PHE A 1 202 ? 5.418 -2.494 15.051 1.00 47.16 202 PHE A CA 1
ATOM 1606 C C . PHE A 1 202 ? 6.242 -1.478 15.856 1.00 47.16 202 PHE A C 1
ATOM 1608 O O . PHE A 1 202 ? 6.323 -1.576 17.082 1.00 47.16 202 PHE A O 1
ATOM 1615 N N . LYS A 1 203 ? 6.804 -0.461 15.187 1.00 41.41 203 LYS A N 1
ATOM 1616 C CA . LYS A 1 203 ? 7.214 0.781 15.857 1.00 41.41 203 LYS A CA 1
ATOM 1617 C C . LYS A 1 203 ? 5.978 1.678 15.982 1.00 41.41 203 LYS A C 1
ATOM 1619 O O . LYS A 1 203 ? 5.413 2.040 14.950 1.00 41.41 203 LYS A O 1
ATOM 1624 N N . PRO A 1 204 ? 5.525 2.026 17.197 1.00 38.81 204 PRO A N 1
ATOM 1625 C CA . PRO A 1 204 ? 4.470 3.016 17.345 1.00 38.81 204 PRO A CA 1
ATOM 1626 C C . PRO A 1 204 ? 4.980 4.376 16.854 1.00 38.81 204 PRO A C 1
ATOM 1628 O O . PRO A 1 204 ? 6.096 4.781 17.183 1.00 38.81 204 PRO A O 1
ATOM 1631 N N . ILE A 1 205 ? 4.161 5.073 16.066 1.00 41.03 205 ILE A N 1
ATOM 1632 C CA . ILE A 1 205 ? 4.413 6.471 15.714 1.00 41.03 205 ILE A CA 1
ATOM 1633 C C . ILE A 1 205 ? 4.121 7.304 16.971 1.00 41.03 205 ILE A C 1
ATOM 1635 O O . ILE A 1 205 ? 3.053 7.121 17.565 1.00 41.03 205 ILE A O 1
ATOM 1639 N N . PRO A 1 206 ? 5.051 8.161 17.431 1.00 32.34 206 PRO A N 1
ATOM 1640 C CA . PRO A 1 206 ? 4.805 9.017 18.584 1.00 32.34 206 PRO A CA 1
ATOM 1641 C C . PRO A 1 206 ? 3.623 9.958 18.306 1.00 32.34 206 PRO A C 1
ATOM 1643 O O . PRO A 1 206 ? 3.502 10.504 17.210 1.00 32.34 206 PRO A O 1
ATOM 1646 N N . ALA A 1 207 ? 2.743 10.077 19.304 1.00 38.78 207 ALA A N 1
ATOM 1647 C CA . ALA A 1 207 ? 1.516 10.875 19.276 1.00 38.78 207 ALA A CA 1
ATOM 1648 C C . ALA A 1 207 ? 1.765 12.389 19.175 1.00 38.78 207 ALA A C 1
ATOM 1650 O O . ALA A 1 207 ? 2.792 12.861 19.715 1.00 38.78 207 ALA A O 1
#

Mean predicted aligned error: 14.37 Å

Foldseek 3Di:
DVVVVVVVVVVVVVVLVVVLVPDDPVVNVVVVVVVVVVVVVVVVVVVVVVVPQQAKEKEWEAAPPDPLSVLQQVCCLPPPPSYFYHYDHCVDPLSVVLLLVLVVLCVVVPQCVPQDDDPPPDDPPDRVVSQPGWIFIDTPLFTAETEGGDNDPVVVVVSVVSSVPDPWYWYYYVVGIDTPPDPVSRVVSSCSRVVVVPPDDTDDRDD

Secondary structure (DSSP, 8-state):
-HHHHHHHHHHHHHHHHHHHHTS-HHHHHHHHHHHHHHHHHHHHHHHHHHH----EEEEEEE-TT-HHHHHHHHHHHHHSTT-EEEEEETTSHHHHHHHHHHHHHHHHTTTTTTT-S-TTS--TTHHHHHT-SEEEEEETTEEEEEEE---SHHHHHHHHHHHHH-SS-EEEETTEEEE---HHHHHHHHHHHHHTTTT--PPPPP-

Sequence (207 aa):
MTYIIFISIMNSYMLFIVIVHNMQRNSKINFLILFLLATLLGVYYSFLIHTSSNDLVFVIYGSKYCDACIALEEFLCKEVRGARVVFLDLTDENNSARFVEIISILYKIGVLRWQTSCPTCKTHTGYLRVLMPLTGILKNGELKAIVVGFNNQTMGEEVLSLVLNSNATYFIAPGVKIQIKEYRIREKLEKLILGSLLGISFKPIPA

pLDDT: mean 74.12, std 17.48, range [32.34, 94.62]